Protein AF-A0A349DIR7-F1 (afdb_monomer_lite)

Sequence (202 aa):
MKIQVIITAIILLALTSCQKKEALWRTIVYNSAMEHSLVSAKTTSDNWLRRLKMEVKKQGNSREGLERIKRAERLKKETAQLLGEIEKVKWKMVTERGDGLDPKAHTVKRPLASSGLRKEVESLIKKLASYINFLKAEFKDLDIEPFDKTNEGYIQDKKQFYDIYFKGTNVVEGLTSLTHFQSKVLQYEQKVAKKLGPIGNY

Foldseek 3Di:
DVVVVVVVVVVVVVVVVVVVVVVLVVLLVLLVVLVVVLVVLVVVLVVLLVVLVVVCVVVVVDPLSVVLSVLLVVLVVLLVVLLVLLVVLLVCLLVVFLVHDDPVVRGGNFQQTQSDDLVSLLVSLVSVLVSLVVCCVSVVVLVDNQDDPVVNVLSVVSVSVCVPQRPPDGSSSNSSSSSVVNVSSSVSSVSSSCSSGPVDDD

pLDDT: mean 87.38, std 11.93, range [35.69, 97.75]

Secondary structure (DSSP, 8-state):
-HHHHHHHHHHHHHHHHHHHHHHHHHHHHHHHHHHHHHHHHHHHHHHHHHHHHHHHHHTT--HHHHHHHHHHHHHHHHHHHHHHHHHHHHHHIIIIIS-SEETTTTEES-TTSB---HHHHHHHHHHHHHHHHHHHHHSGGGT---S-HHHHHHHHSHHHHHHHHTTT-BHHHHHHHHHHHHHHHHHHHHHHHHHHS-S---

Radius of gyration: 21.71 Å; chains: 1; bounding box: 41×36×81 Å

Structure (mmCIF, N/CA/C/O backbone):
data_AF-A0A349DIR7-F1
#
_entry.id   AF-A0A349DIR7-F1
#
loop_
_atom_site.group_PDB
_atom_site.id
_atom_site.type_symbol
_atom_site.label_atom_id
_atom_site.label_alt_id
_atom_site.label_comp_id
_atom_site.label_asym_id
_atom_site.label_entity_id
_atom_site.label_seq_id
_atom_site.pdbx_PDB_ins_code
_atom_site.Cartn_x
_atom_site.Cartn_y
_atom_site.Cartn_z
_atom_site.occupancy
_atom_site.B_iso_or_equiv
_atom_site.auth_seq_id
_atom_site.auth_comp_id
_atom_site.auth_asym_id
_atom_site.auth_atom_id
_atom_site.pdbx_PDB_model_num
ATOM 1 N N . MET A 1 1 ? 16.238 -9.203 -55.110 1.00 56.53 1 MET A N 1
ATOM 2 C CA . MET A 1 1 ? 15.741 -9.912 -53.904 1.00 56.53 1 MET A CA 1
ATOM 3 C C . MET A 1 1 ? 16.320 -9.422 -52.573 1.00 56.53 1 MET A C 1
ATOM 5 O O . MET A 1 1 ? 15.545 -9.288 -51.642 1.00 56.53 1 MET A O 1
ATOM 9 N N . LYS A 1 2 ? 17.622 -9.111 -52.438 1.00 61.06 2 LYS A N 1
ATOM 10 C CA . LYS A 1 2 ? 18.209 -8.704 -51.137 1.00 61.06 2 LYS A CA 1
ATOM 11 C C . LYS A 1 2 ? 17.699 -7.354 -50.589 1.00 61.06 2 LYS A C 1
ATOM 13 O O . LYS A 1 2 ? 17.469 -7.240 -49.394 1.00 61.06 2 LYS A O 1
ATOM 18 N N . ILE A 1 3 ? 17.461 -6.364 -51.455 1.00 69.62 3 ILE A N 1
ATOM 19 C CA . ILE A 1 3 ? 17.018 -5.014 -51.047 1.00 69.62 3 ILE A CA 1
ATOM 20 C C . ILE A 1 3 ? 15.570 -5.009 -50.537 1.00 69.62 3 ILE A C 1
ATOM 22 O O . ILE A 1 3 ? 15.294 -4.404 -49.509 1.00 69.62 3 ILE A O 1
ATOM 26 N N . GLN A 1 4 ? 14.660 -5.735 -51.199 1.00 68.56 4 GLN A N 1
ATOM 27 C CA . GLN A 1 4 ? 13.272 -5.855 -50.741 1.00 68.56 4 GLN A CA 1
ATOM 28 C C . GLN A 1 4 ? 13.196 -6.462 -49.340 1.00 68.56 4 GLN A C 1
ATOM 30 O O . GLN A 1 4 ? 12.553 -5.872 -48.491 1.00 68.56 4 GLN A O 1
ATOM 35 N N . VAL A 1 5 ? 13.920 -7.553 -49.064 1.00 74.75 5 VAL A N 1
ATOM 36 C CA . VAL A 1 5 ? 13.932 -8.197 -47.735 1.00 74.75 5 VAL A CA 1
ATOM 37 C C . VAL A 1 5 ? 14.468 -7.261 -46.644 1.00 74.75 5 VAL A C 1
ATOM 39 O O . VAL A 1 5 ? 13.926 -7.236 -45.541 1.00 74.75 5 VAL A O 1
ATOM 42 N N . ILE A 1 6 ? 15.491 -6.456 -46.950 1.00 77.19 6 ILE A N 1
ATOM 43 C CA . ILE A 1 6 ? 16.034 -5.458 -46.016 1.00 77.19 6 ILE A CA 1
ATOM 44 C C . ILE A 1 6 ? 15.000 -4.358 -45.737 1.00 77.19 6 ILE A C 1
ATOM 46 O O . ILE A 1 6 ? 14.789 -4.000 -44.582 1.00 77.19 6 ILE A O 1
ATOM 50 N N . ILE A 1 7 ? 14.306 -3.864 -46.767 1.00 78.62 7 ILE A N 1
ATOM 51 C CA . ILE A 1 7 ? 13.254 -2.852 -46.612 1.00 78.62 7 ILE A CA 1
ATOM 52 C C . ILE A 1 7 ? 12.091 -3.406 -45.779 1.00 78.62 7 ILE A C 1
ATOM 54 O O . ILE A 1 7 ? 11.652 -2.741 -44.842 1.00 78.62 7 ILE A O 1
ATOM 58 N N . THR A 1 8 ? 11.634 -4.637 -46.034 1.00 77.12 8 THR A N 1
ATOM 59 C CA . THR A 1 8 ? 10.565 -5.250 -45.230 1.00 77.12 8 THR A CA 1
ATOM 60 C C . THR A 1 8 ? 10.995 -5.454 -43.778 1.00 77.12 8 THR A C 1
ATOM 62 O O . THR A 1 8 ? 10.208 -5.187 -42.872 1.00 77.12 8 THR A O 1
ATOM 65 N N . ALA A 1 9 ? 12.243 -5.869 -43.532 1.00 76.81 9 ALA A N 1
ATOM 66 C CA . ALA A 1 9 ? 12.782 -6.025 -42.181 1.00 76.81 9 ALA A CA 1
ATOM 67 C C . ALA A 1 9 ? 12.858 -4.685 -41.428 1.00 76.81 9 ALA A C 1
ATOM 69 O O . ALA A 1 9 ? 12.488 -4.619 -40.257 1.00 76.81 9 ALA A O 1
ATOM 70 N N . ILE A 1 10 ? 13.268 -3.603 -42.098 1.00 76.94 10 ILE A N 1
ATOM 71 C CA . ILE A 1 10 ? 13.307 -2.255 -41.512 1.00 76.94 10 ILE A CA 1
ATOM 72 C C . ILE A 1 10 ? 11.892 -1.755 -41.198 1.00 76.94 10 ILE A C 1
ATOM 74 O O . ILE A 1 10 ? 11.671 -1.215 -40.116 1.00 76.94 10 ILE A O 1
ATOM 78 N N . ILE A 1 11 ? 10.919 -1.975 -42.089 1.00 74.44 11 ILE A N 1
ATOM 79 C CA . ILE A 1 11 ? 9.516 -1.594 -41.855 1.00 74.44 11 ILE A CA 1
ATOM 80 C C . ILE A 1 11 ? 8.938 -2.363 -40.657 1.00 74.44 11 ILE A C 1
ATOM 82 O O . ILE A 1 11 ? 8.330 -1.757 -39.778 1.00 74.44 11 ILE A O 1
ATOM 86 N N . LEU A 1 12 ? 9.182 -3.674 -40.557 1.00 68.50 12 LEU A N 1
ATOM 87 C CA . LEU A 1 12 ? 8.764 -4.487 -39.406 1.00 68.50 12 LEU A CA 1
ATOM 88 C C . LEU A 1 12 ? 9.404 -4.006 -38.088 1.00 68.50 12 LEU A C 1
ATOM 90 O O . LEU A 1 12 ? 8.720 -3.878 -37.068 1.00 68.50 12 LEU A O 1
ATOM 94 N N . LEU A 1 13 ? 10.696 -3.674 -38.097 1.00 65.31 13 LEU A N 1
ATOM 95 C CA . LEU A 1 13 ? 11.393 -3.117 -36.929 1.00 65.31 13 LEU A CA 1
ATOM 96 C C . LEU A 1 13 ? 10.883 -1.713 -36.547 1.00 65.31 13 LEU A C 1
ATOM 98 O O . LEU A 1 13 ? 10.766 -1.395 -35.360 1.00 65.31 13 LEU A O 1
ATOM 102 N N . ALA A 1 14 ? 10.523 -0.882 -37.526 1.00 63.56 14 ALA A N 1
ATOM 103 C CA . ALA A 1 14 ? 9.944 0.438 -37.289 1.00 63.56 14 ALA A CA 1
ATOM 104 C C . ALA A 1 14 ? 8.528 0.349 -36.687 1.00 63.56 14 ALA A C 1
ATOM 106 O O . ALA A 1 14 ? 8.232 1.033 -35.703 1.00 63.56 14 ALA A O 1
ATOM 107 N N . LEU A 1 15 ? 7.675 -0.540 -37.210 1.00 61.88 15 LEU A N 1
ATOM 108 C CA . LEU A 1 15 ? 6.308 -0.745 -36.713 1.00 61.88 15 LEU A CA 1
ATOM 109 C C . LEU A 1 15 ? 6.290 -1.266 -35.266 1.00 61.88 15 LEU A C 1
ATOM 111 O O . LEU A 1 15 ? 5.543 -0.753 -34.431 1.00 61.88 15 LEU A O 1
ATOM 115 N N . THR A 1 16 ? 7.165 -2.218 -34.929 1.00 60.81 16 THR A N 1
ATOM 116 C CA . THR A 1 16 ? 7.284 -2.743 -33.552 1.00 60.81 16 THR A CA 1
ATOM 117 C C . THR A 1 16 ? 7.795 -1.698 -32.554 1.00 60.81 16 THR A C 1
ATOM 119 O O . THR A 1 16 ? 7.407 -1.711 -31.384 1.00 60.81 16 THR A O 1
ATOM 122 N N . SER A 1 17 ? 8.638 -0.761 -32.994 1.00 59.62 17 SER A N 1
ATOM 123 C CA . SER A 1 17 ? 9.170 0.311 -32.142 1.00 59.62 17 SER A CA 1
ATOM 124 C C . SER A 1 17 ? 8.120 1.378 -31.814 1.00 59.62 17 SER A C 1
ATOM 126 O O . SER A 1 17 ? 8.115 1.923 -30.709 1.00 59.62 17 SER A O 1
ATOM 128 N N . CYS A 1 18 ? 7.189 1.639 -32.736 1.00 57.72 18 CYS A N 1
ATOM 129 C CA . CYS A 1 18 ? 6.096 2.590 -32.533 1.00 57.72 18 CYS A CA 1
ATOM 130 C C . CYS A 1 18 ? 5.082 2.085 -31.486 1.00 57.72 18 CYS A C 1
ATOM 132 O O . CYS A 1 18 ? 4.748 2.804 -30.543 1.00 57.72 18 CYS A O 1
ATOM 134 N N . GLN A 1 19 ? 4.690 0.807 -31.565 1.00 60.62 19 GLN A N 1
ATOM 135 C CA . GLN A 1 19 ? 3.737 0.191 -30.627 1.00 60.62 19 GLN A CA 1
ATOM 136 C C . GLN A 1 19 ? 4.238 0.175 -29.170 1.00 60.62 19 GLN A C 1
ATOM 138 O O . GLN A 1 19 ? 3.457 0.374 -28.236 1.00 60.62 19 GLN A O 1
ATOM 143 N N . LYS A 1 20 ? 5.550 -0.004 -28.954 1.00 62.47 20 LYS A N 1
ATOM 144 C CA . LYS A 1 20 ? 6.160 0.006 -27.610 1.00 62.47 20 LYS A CA 1
ATOM 145 C C . LYS A 1 20 ? 6.059 1.369 -26.921 1.00 62.47 20 LYS A C 1
ATOM 147 O O . LYS A 1 20 ? 5.884 1.425 -25.704 1.00 62.47 20 LYS A O 1
ATOM 152 N N . LYS A 1 21 ? 6.149 2.464 -27.683 1.00 65.81 21 LYS A N 1
ATOM 153 C CA . LYS A 1 21 ? 6.089 3.828 -27.141 1.00 65.81 21 LYS A CA 1
ATOM 154 C C . LYS A 1 21 ? 4.696 4.155 -26.599 1.00 65.81 21 LYS A C 1
ATOM 156 O O . LYS A 1 21 ? 4.590 4.718 -25.515 1.00 65.81 21 LYS A O 1
ATOM 161 N N . GLU A 1 22 ? 3.637 3.772 -27.310 1.00 70.25 22 GLU A N 1
ATOM 162 C CA . GLU A 1 22 ? 2.264 3.998 -26.840 1.00 70.25 22 GLU A CA 1
ATOM 163 C C . GLU A 1 22 ? 1.919 3.172 -25.598 1.00 70.25 22 GLU A C 1
ATOM 165 O O . GLU A 1 22 ? 1.301 3.687 -24.666 1.00 70.25 22 GLU A O 1
ATOM 170 N N . ALA A 1 23 ? 2.336 1.901 -25.562 1.00 79.25 23 ALA A N 1
ATOM 171 C CA . ALA A 1 23 ? 2.120 1.036 -24.405 1.00 79.25 23 ALA A CA 1
ATOM 172 C C . ALA A 1 23 ? 2.783 1.607 -23.142 1.00 79.25 23 ALA A C 1
ATOM 174 O O . ALA A 1 23 ? 2.140 1.679 -22.098 1.00 79.25 23 ALA A O 1
ATOM 175 N N . LEU A 1 24 ? 4.021 2.100 -23.261 1.00 86.19 24 LEU A N 1
ATOM 176 C CA . LEU A 1 24 ? 4.740 2.745 -22.165 1.00 86.19 24 LEU A CA 1
ATOM 177 C C . LEU A 1 24 ? 3.982 3.954 -21.600 1.00 86.19 24 LEU A C 1
ATOM 179 O O . LEU A 1 24 ? 3.798 4.053 -20.388 1.00 86.19 24 LEU A O 1
ATOM 183 N N . TRP A 1 25 ? 3.539 4.875 -22.461 1.00 88.31 25 TRP A N 1
ATOM 184 C CA . TRP A 1 25 ? 2.849 6.086 -22.007 1.00 88.31 25 TRP A CA 1
ATOM 185 C C . TRP A 1 25 ? 1.508 5.784 -21.349 1.00 88.31 25 TRP A C 1
ATOM 187 O O . TRP A 1 25 ? 1.186 6.407 -20.339 1.00 88.31 25 TRP A O 1
ATOM 197 N N . ARG A 1 26 ? 0.762 4.789 -21.846 1.00 89.88 26 ARG A N 1
ATOM 198 C CA . ARG A 1 26 ? -0.451 4.320 -21.163 1.00 89.88 26 ARG A CA 1
ATOM 199 C C . ARG A 1 26 ? -0.143 3.830 -19.750 1.00 89.88 26 ARG A C 1
ATOM 201 O O . ARG A 1 26 ? -0.848 4.222 -18.826 1.00 89.88 26 ARG A O 1
ATOM 208 N N . THR A 1 27 ? 0.919 3.046 -19.564 1.00 91.81 27 THR A N 1
ATOM 209 C CA . THR A 1 27 ? 1.333 2.578 -18.232 1.00 91.81 27 THR A CA 1
ATOM 210 C C . THR A 1 27 ? 1.740 3.739 -17.322 1.00 91.81 27 THR A C 1
ATOM 212 O O . THR A 1 27 ? 1.328 3.772 -16.167 1.00 91.81 27 THR A O 1
ATOM 215 N N . ILE A 1 28 ? 2.483 4.730 -17.833 1.00 93.25 28 ILE A N 1
ATOM 216 C CA . ILE A 1 28 ? 2.865 5.932 -17.068 1.00 93.25 28 ILE A CA 1
ATOM 217 C C . ILE A 1 28 ? 1.622 6.699 -16.600 1.00 93.25 28 ILE A C 1
ATOM 219 O O . ILE A 1 28 ? 1.506 7.018 -15.417 1.00 93.25 28 ILE A O 1
ATOM 223 N N . VAL A 1 29 ? 0.689 6.978 -17.514 1.00 92.81 29 VAL A N 1
ATOM 224 C CA . VAL A 1 29 ? -0.548 7.715 -17.211 1.00 92.81 29 VAL A CA 1
ATOM 225 C C . VAL A 1 29 ? -1.409 6.941 -16.217 1.00 92.81 29 VAL A C 1
ATOM 227 O O . VAL A 1 29 ? -1.896 7.516 -15.247 1.00 92.81 29 VAL A O 1
ATOM 230 N N . TYR A 1 30 ? -1.553 5.631 -16.417 1.00 93.00 30 TYR A N 1
ATOM 231 C CA . TYR A 1 30 ? -2.299 4.769 -15.509 1.00 93.00 30 TYR A CA 1
ATOM 232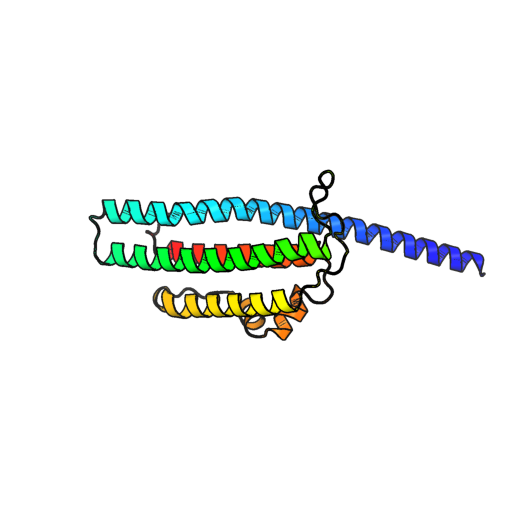 C C . TYR A 1 30 ? -1.693 4.767 -14.103 1.00 93.00 30 TYR A C 1
ATOM 234 O O . TYR A 1 30 ? -2.404 5.010 -13.128 1.00 93.00 30 TYR A O 1
ATOM 242 N N . ASN A 1 31 ? -0.375 4.583 -13.993 1.00 94.12 31 ASN A N 1
ATOM 243 C CA . ASN A 1 31 ? 0.312 4.648 -12.710 1.00 94.12 31 ASN A CA 1
ATOM 244 C C . ASN A 1 31 ? 0.114 6.013 -12.037 1.00 94.12 31 ASN A C 1
ATOM 246 O O . ASN A 1 31 ? -0.235 6.072 -10.865 1.00 94.12 31 ASN A O 1
ATOM 250 N N . SER A 1 32 ? 0.259 7.113 -12.780 1.00 92.69 32 SER A N 1
ATOM 251 C CA . SER A 1 32 ? 0.044 8.469 -12.258 1.00 92.69 32 SER A CA 1
ATOM 252 C C . SER A 1 32 ? -1.377 8.673 -11.714 1.00 92.69 32 SER A C 1
ATOM 254 O O . SER A 1 32 ? -1.550 9.183 -10.605 1.00 92.69 32 SER A O 1
ATOM 256 N N . ALA A 1 33 ? -2.399 8.207 -12.437 1.00 92.75 33 ALA A N 1
ATOM 257 C CA . ALA A 1 33 ? -3.785 8.268 -11.979 1.00 92.75 33 ALA A CA 1
ATOM 258 C C . ALA A 1 33 ? -4.010 7.443 -10.697 1.00 92.75 33 ALA A C 1
ATOM 260 O O . ALA A 1 33 ? -4.720 7.880 -9.783 1.00 92.75 33 ALA A O 1
ATOM 261 N N . MET A 1 34 ? -3.374 6.272 -10.593 1.00 94.31 34 MET A N 1
ATOM 262 C CA . MET A 1 34 ? -3.410 5.463 -9.376 1.00 94.31 34 MET A CA 1
ATOM 263 C C . MET A 1 34 ? -2.722 6.163 -8.203 1.00 94.31 34 MET A C 1
ATOM 265 O O . MET A 1 34 ? -3.308 6.216 -7.126 1.00 94.31 34 MET A O 1
ATOM 269 N N . GLU A 1 35 ? -1.534 6.740 -8.395 1.00 93.75 35 GLU A N 1
ATOM 270 C CA . GLU A 1 35 ? -0.832 7.518 -7.361 1.00 93.75 35 GLU A CA 1
ATOM 271 C C . GLU A 1 35 ? -1.694 8.672 -6.850 1.00 93.75 35 GLU A C 1
ATOM 273 O O . GLU A 1 35 ? -1.818 8.881 -5.643 1.00 93.75 35 GLU A O 1
ATOM 278 N N . HIS A 1 36 ? -2.360 9.391 -7.755 1.00 92.38 36 HIS A N 1
ATOM 279 C CA . HIS A 1 36 ? -3.252 10.476 -7.366 1.00 92.38 36 HIS A CA 1
ATOM 280 C C . HIS A 1 36 ? -4.443 9.966 -6.540 1.00 92.38 36 HIS A C 1
ATOM 282 O O . HIS A 1 36 ? -4.779 10.523 -5.492 1.00 92.38 36 HIS A O 1
ATOM 288 N N . SER A 1 37 ? -5.027 8.838 -6.949 1.00 91.12 37 SER A N 1
ATOM 289 C CA . SER A 1 37 ? -6.097 8.170 -6.199 1.00 91.12 37 SER A CA 1
ATOM 290 C C . SER A 1 37 ? -5.624 7.691 -4.818 1.00 91.12 37 SER A C 1
ATOM 292 O O . SER A 1 37 ? -6.374 7.775 -3.842 1.00 91.12 37 SER A O 1
ATOM 294 N N . LEU A 1 38 ? -4.370 7.236 -4.699 1.00 93.50 38 LEU A N 1
ATOM 295 C CA . LEU A 1 38 ? -3.774 6.829 -3.425 1.00 93.50 38 LEU A CA 1
ATOM 296 C C . LEU A 1 38 ? -3.657 7.988 -2.444 1.00 93.50 38 LEU A C 1
ATOM 298 O O . LEU A 1 38 ? -3.875 7.773 -1.254 1.00 93.50 38 LEU A O 1
ATOM 302 N N . VAL A 1 39 ? -3.330 9.196 -2.908 1.00 91.81 39 VAL A N 1
ATOM 303 C CA . VAL A 1 39 ? -3.271 10.379 -2.034 1.00 91.81 39 VAL A CA 1
ATOM 304 C C . VAL A 1 39 ? -4.628 10.600 -1.366 1.00 91.81 39 VAL A C 1
ATOM 306 O O . VAL A 1 39 ? -4.702 10.675 -0.140 1.00 91.81 39 VAL A O 1
ATOM 309 N N . SER A 1 40 ? -5.711 10.591 -2.146 1.00 89.75 40 SER A N 1
ATOM 310 C CA . SER A 1 40 ? -7.075 10.741 -1.620 1.00 89.75 40 SER A CA 1
ATOM 311 C C . SER A 1 40 ? -7.468 9.608 -0.659 1.00 89.75 40 SER A C 1
ATOM 313 O O . SER A 1 40 ? -8.018 9.850 0.423 1.00 89.75 40 SER A O 1
ATOM 315 N N . ALA A 1 41 ? -7.122 8.361 -0.998 1.00 89.25 41 ALA A N 1
ATOM 316 C CA . ALA A 1 41 ? -7.377 7.205 -0.142 1.00 89.25 41 ALA A CA 1
ATOM 317 C C . ALA A 1 41 ? -6.621 7.293 1.198 1.00 89.25 41 ALA A C 1
ATOM 319 O O . ALA A 1 41 ? -7.213 7.039 2.249 1.00 89.25 41 ALA A O 1
ATOM 320 N N . LYS A 1 42 ? -5.351 7.723 1.186 1.00 89.94 42 LYS A N 1
ATOM 321 C CA . LYS A 1 42 ? -4.546 7.954 2.399 1.00 89.94 42 LYS A CA 1
ATOM 322 C C . LYS A 1 42 ? -5.164 9.044 3.272 1.00 89.94 42 LYS A C 1
ATOM 324 O O . LYS A 1 42 ? -5.402 8.812 4.453 1.00 89.94 42 LYS A O 1
ATOM 329 N N . THR A 1 43 ? -5.529 10.188 2.691 1.00 89.19 43 THR A N 1
ATOM 330 C CA . THR A 1 43 ? -6.199 11.274 3.425 1.00 89.19 43 THR A CA 1
ATOM 331 C C . THR A 1 43 ? -7.523 10.822 4.045 1.00 89.19 43 THR A C 1
ATOM 333 O O . THR A 1 43 ? -7.849 11.189 5.177 1.00 89.19 43 THR A O 1
ATOM 336 N N . THR A 1 44 ? -8.300 10.008 3.331 1.00 88.12 44 THR A N 1
ATOM 337 C CA . THR A 1 44 ? -9.560 9.450 3.844 1.00 88.12 44 THR A CA 1
ATOM 338 C C . THR A 1 44 ? -9.320 8.515 5.026 1.00 88.12 44 THR A C 1
ATOM 340 O O . THR A 1 44 ? -10.015 8.622 6.043 1.00 88.12 44 THR A O 1
ATOM 343 N N . SER A 1 45 ? -8.322 7.640 4.901 1.00 87.56 45 SER A N 1
ATOM 344 C CA . SER A 1 45 ? -7.880 6.704 5.934 1.00 87.56 45 SER A CA 1
ATOM 345 C C . SER A 1 45 ? -7.385 7.430 7.197 1.00 87.56 45 SER A C 1
ATOM 347 O O . SER A 1 45 ? -7.823 7.114 8.304 1.00 87.56 45 SER A O 1
ATOM 349 N N . ASP A 1 46 ? -6.557 8.469 7.063 1.00 86.44 46 ASP A N 1
ATOM 350 C CA . ASP A 1 46 ? -6.055 9.249 8.205 1.00 86.44 46 ASP A CA 1
ATOM 351 C C . ASP A 1 46 ? -7.184 9.978 8.947 1.00 86.44 46 ASP A C 1
ATOM 353 O O . ASP A 1 46 ? -7.237 10.006 10.181 1.00 86.44 46 ASP A O 1
ATOM 357 N N . ASN A 1 47 ? -8.150 10.521 8.204 1.00 90.50 47 ASN A N 1
ATOM 358 C CA . ASN A 1 47 ? -9.303 11.186 8.799 1.00 90.50 47 ASN A CA 1
ATOM 359 C C . ASN A 1 47 ? -10.271 10.221 9.494 1.00 90.50 47 ASN A C 1
ATOM 361 O O . ASN A 1 47 ? -10.973 10.637 10.419 1.00 90.50 47 ASN A O 1
ATOM 365 N N . TRP A 1 48 ? -10.332 8.956 9.078 1.00 91.19 48 TRP A N 1
ATOM 366 C CA . TRP A 1 48 ? -11.241 7.977 9.671 1.00 91.19 48 TRP A CA 1
ATOM 367 C C . TRP A 1 48 ? -10.944 7.729 11.152 1.00 91.19 48 TRP A C 1
ATOM 369 O O . TRP A 1 48 ? -11.858 7.846 11.968 1.00 91.19 48 TRP A O 1
ATOM 379 N N . LEU A 1 49 ? -9.684 7.480 11.527 1.00 91.62 49 LEU A N 1
ATOM 380 C CA . LEU A 1 49 ? -9.323 7.252 12.933 1.00 91.62 49 LEU A CA 1
ATOM 381 C C . LEU A 1 49 ? -9.681 8.464 13.806 1.00 91.62 49 LEU A C 1
ATOM 383 O O . LEU A 1 49 ? -10.198 8.315 14.914 1.00 91.62 49 LEU A O 1
ATOM 387 N N . ARG A 1 50 ? -9.457 9.680 13.291 1.00 92.38 50 ARG A N 1
ATOM 388 C CA . ARG A 1 50 ? -9.854 10.917 13.975 1.00 92.38 50 ARG A CA 1
ATOM 389 C C . ARG A 1 50 ? -11.368 10.980 14.185 1.00 92.38 50 ARG A C 1
ATOM 391 O O . ARG A 1 50 ? -11.805 11.321 15.282 1.00 92.38 50 ARG A O 1
ATOM 398 N N . ARG A 1 51 ? -12.167 10.636 13.168 1.00 91.81 51 ARG A N 1
ATOM 399 C CA . ARG A 1 51 ? -13.637 10.580 13.270 1.00 91.81 51 ARG A CA 1
ATOM 400 C C . ARG A 1 51 ? -14.097 9.564 14.312 1.00 91.81 51 ARG A C 1
ATOM 402 O O . ARG A 1 51 ? -14.878 9.937 15.181 1.00 91.81 51 ARG A O 1
ATOM 409 N N . LEU A 1 52 ? -13.545 8.350 14.287 1.00 92.50 52 LEU A N 1
ATOM 410 C CA . LEU A 1 52 ? -13.850 7.305 15.267 1.00 92.50 52 LEU A CA 1
ATOM 411 C C . LEU A 1 52 ? -13.586 7.782 16.703 1.00 92.50 52 LEU A C 1
ATOM 413 O O . LEU A 1 52 ? -14.447 7.657 17.569 1.00 92.50 52 LEU A O 1
ATOM 417 N N . LYS A 1 53 ? -12.423 8.400 16.950 1.00 93.81 53 LYS A N 1
ATOM 418 C CA . LYS A 1 53 ? -12.075 8.953 18.270 1.00 93.81 53 LYS A CA 1
ATOM 419 C C . LYS A 1 53 ? -13.067 10.019 18.739 1.00 93.81 53 LYS A C 1
ATOM 421 O O . LYS A 1 53 ? -13.472 10.014 19.899 1.00 93.81 53 LYS A O 1
ATOM 426 N N . MET A 1 54 ? -13.465 10.932 17.851 1.00 93.56 54 MET A N 1
ATOM 427 C CA . MET A 1 54 ? -14.441 11.977 18.181 1.00 93.56 54 MET A CA 1
ATOM 428 C C . MET A 1 54 ? -15.811 11.392 18.524 1.00 93.56 54 MET A C 1
ATOM 430 O O . MET A 1 54 ? -16.472 11.871 19.441 1.00 93.56 54 MET A O 1
ATOM 434 N N . GLU A 1 55 ? -16.246 10.374 17.796 1.00 91.75 55 GLU A N 1
ATOM 435 C CA . GLU A 1 55 ? -17.541 9.743 18.009 1.00 91.75 55 GLU A CA 1
ATOM 436 C C . GLU A 1 55 ? -17.599 8.943 19.306 1.00 91.75 55 GLU A C 1
ATOM 438 O O . GLU A 1 55 ? -18.521 9.134 20.093 1.00 91.75 55 GLU A O 1
ATOM 443 N N . VAL A 1 56 ? -16.593 8.113 19.579 1.00 93.69 56 VAL A N 1
ATOM 444 C CA . VAL A 1 56 ? -16.502 7.376 20.847 1.00 93.69 56 VAL A CA 1
ATOM 445 C C . VAL A 1 56 ? -16.495 8.343 22.031 1.00 93.69 56 VAL A C 1
ATOM 447 O O . VAL A 1 56 ? -17.165 8.092 23.033 1.00 93.69 56 VAL A O 1
ATOM 450 N N . LYS A 1 57 ? -15.820 9.493 21.893 1.00 94.56 57 LYS A N 1
ATOM 451 C CA . LYS A 1 57 ? -15.866 10.566 22.892 1.00 94.56 57 LYS A CA 1
ATOM 452 C C . LYS A 1 57 ? -17.279 11.127 23.075 1.00 94.56 57 LYS A C 1
ATOM 454 O O . LYS A 1 57 ? -17.704 11.311 24.211 1.00 94.56 57 LYS A O 1
ATOM 459 N N . LYS A 1 58 ? -18.018 11.370 21.985 1.00 93.38 58 LYS A N 1
ATOM 460 C CA . LYS A 1 58 ? -19.428 11.807 22.034 1.00 93.38 58 LYS A CA 1
ATOM 461 C C . LYS A 1 58 ? -20.348 10.755 22.666 1.00 93.38 58 LYS A C 1
ATOM 463 O O . LYS A 1 58 ? -21.296 11.126 23.343 1.00 93.38 58 LYS A O 1
ATOM 468 N N . GLN A 1 59 ? -20.047 9.470 22.487 1.00 91.06 59 GLN A N 1
ATOM 469 C CA . GLN A 1 59 ? -20.764 8.333 23.081 1.00 91.06 59 GLN A CA 1
ATOM 470 C C . GLN A 1 59 ? -20.368 8.059 24.547 1.00 91.06 59 GLN A C 1
ATOM 472 O O . GLN A 1 59 ? -20.731 7.024 25.099 1.00 91.06 59 GLN A O 1
ATOM 477 N N . GLY A 1 60 ? -19.605 8.952 25.187 1.00 94.31 60 GLY A N 1
ATOM 478 C CA . GLY A 1 60 ? -19.246 8.828 26.601 1.00 94.31 60 GLY A CA 1
ATOM 479 C C . GLY A 1 60 ? -18.074 7.886 26.890 1.00 94.31 60 GLY A C 1
ATOM 480 O O . GLY A 1 60 ? -17.909 7.473 28.031 1.00 94.31 60 GLY A O 1
ATOM 481 N N . ASN A 1 61 ? -17.242 7.563 25.891 1.00 93.94 61 ASN A N 1
ATOM 482 C CA . ASN A 1 61 ? -16.058 6.705 26.037 1.00 93.94 61 ASN A CA 1
ATOM 483 C C . ASN A 1 61 ? -16.373 5.314 26.608 1.00 93.94 61 ASN A C 1
ATOM 485 O O . ASN A 1 61 ? -15.701 4.838 27.524 1.00 93.94 61 ASN A O 1
ATOM 489 N N . SER A 1 62 ? -17.391 4.647 26.061 1.00 94.00 62 SER A N 1
ATOM 490 C CA . SER A 1 62 ? -17.698 3.271 26.454 1.00 94.00 62 SER A CA 1
ATOM 491 C C . SER A 1 62 ? -16.474 2.358 26.301 1.00 94.00 62 SER A C 1
ATOM 493 O O . SER A 1 62 ? -15.641 2.546 25.409 1.00 94.00 62 SER A O 1
ATOM 495 N N . ARG A 1 63 ? -16.376 1.325 27.149 1.00 94.56 63 ARG A N 1
ATOM 496 C CA . ARG A 1 63 ? -15.294 0.324 27.090 1.00 94.56 63 ARG A CA 1
ATOM 497 C C . ARG A 1 63 ? -15.139 -0.269 25.685 1.00 94.56 63 ARG A C 1
ATOM 499 O O . ARG A 1 63 ? -14.025 -0.420 25.198 1.00 94.56 63 ARG A O 1
ATOM 506 N N . GLU A 1 64 ? -16.259 -0.561 25.029 1.00 91.50 64 GLU A N 1
ATOM 507 C CA . GLU A 1 64 ? -16.289 -1.051 23.650 1.00 91.50 64 GLU A CA 1
ATOM 508 C C . GLU A 1 64 ? -15.766 -0.008 22.653 1.00 91.50 64 GLU A C 1
ATOM 510 O O . GLU A 1 64 ? -14.958 -0.330 21.785 1.00 91.50 64 GLU A O 1
ATOM 515 N N . GLY A 1 65 ? -16.173 1.258 22.782 1.00 93.12 65 GLY A N 1
ATOM 516 C CA . GLY A 1 65 ? -15.661 2.348 21.953 1.00 93.12 65 GLY A CA 1
ATOM 517 C C . GLY A 1 65 ? -14.145 2.522 22.076 1.00 93.12 65 GLY A C 1
ATOM 518 O O . GLY A 1 65 ? -13.458 2.667 21.065 1.00 93.12 65 GLY A O 1
ATOM 519 N N . LEU A 1 66 ? -13.611 2.456 23.296 1.00 95.38 66 LEU A N 1
ATOM 520 C CA . LEU A 1 66 ? -12.170 2.533 23.544 1.00 95.38 66 LEU A CA 1
ATOM 521 C C . LEU A 1 66 ? -11.417 1.342 22.935 1.00 95.38 66 LEU A C 1
ATOM 523 O O . LEU A 1 66 ? -10.362 1.533 22.329 1.00 95.38 66 LEU A O 1
ATOM 527 N N . GLU A 1 67 ? -11.976 0.132 23.013 1.00 94.00 67 GLU A N 1
ATOM 528 C CA . GLU A 1 67 ? -11.385 -1.046 22.369 1.00 94.00 67 GLU A CA 1
ATOM 529 C C . GLU A 1 67 ? -11.396 -0.921 20.836 1.00 94.00 67 GLU A C 1
ATOM 531 O O . GLU A 1 67 ? -10.393 -1.211 20.182 1.00 94.00 67 GLU A O 1
ATOM 536 N N . ARG A 1 68 ? -12.478 -0.393 20.244 1.00 93.19 68 ARG A N 1
ATOM 537 C CA . ARG A 1 68 ? -12.534 -0.086 18.802 1.00 93.19 68 ARG A CA 1
ATOM 538 C C . ARG A 1 68 ? -11.451 0.912 18.390 1.00 93.19 68 ARG A C 1
ATOM 540 O O . ARG A 1 68 ? -10.794 0.692 17.374 1.00 93.19 68 ARG A O 1
ATOM 547 N N . ILE A 1 69 ? -11.212 1.966 19.181 1.00 94.94 69 ILE A N 1
ATOM 548 C CA . ILE A 1 69 ? -10.111 2.916 18.933 1.00 94.94 69 ILE A CA 1
ATOM 549 C C . ILE A 1 69 ? -8.765 2.195 18.956 1.00 94.94 69 ILE A C 1
ATOM 551 O O . ILE A 1 69 ? -7.986 2.354 18.021 1.00 94.94 69 ILE A O 1
ATOM 555 N N . LYS A 1 70 ? -8.492 1.389 19.984 1.00 96.31 70 LYS A N 1
ATOM 556 C CA . LYS A 1 70 ? -7.217 0.673 20.125 1.00 96.31 70 LYS A CA 1
ATOM 557 C C . LYS A 1 70 ? -6.942 -0.241 18.928 1.00 96.31 70 LYS A C 1
ATOM 559 O O . LYS A 1 70 ? -5.845 -0.227 18.366 1.00 96.31 70 LYS A O 1
ATOM 564 N N . ARG A 1 71 ? -7.951 -0.997 18.491 1.00 95.38 71 ARG A N 1
ATOM 565 C CA . ARG A 1 71 ? -7.869 -1.850 17.296 1.00 95.38 71 ARG A CA 1
ATOM 566 C C . ARG A 1 71 ? -7.645 -1.029 16.023 1.00 95.38 71 ARG A C 1
ATOM 568 O O . ARG A 1 71 ? -6.811 -1.394 15.196 1.00 95.38 71 ARG A O 1
ATOM 575 N N . ALA A 1 72 ? -8.328 0.108 15.886 1.00 95.06 72 ALA A N 1
ATOM 576 C CA . ALA A 1 72 ? -8.154 1.028 14.764 1.00 95.06 72 ALA A CA 1
ATOM 577 C C . ALA A 1 72 ? -6.750 1.661 14.720 1.00 95.06 72 ALA A C 1
ATOM 579 O O . ALA A 1 72 ? -6.152 1.767 13.650 1.00 95.06 72 ALA A O 1
ATOM 580 N N . GLU A 1 73 ? -6.184 2.040 15.867 1.00 95.81 73 GLU A N 1
ATOM 581 C CA . GLU A 1 73 ? -4.807 2.538 15.969 1.00 95.81 73 GLU A CA 1
ATOM 582 C C . GLU A 1 73 ? -3.794 1.477 15.545 1.00 95.81 73 GLU A C 1
ATOM 584 O O . GLU A 1 73 ? -2.863 1.772 14.790 1.00 95.81 73 GLU A O 1
ATOM 589 N N . ARG A 1 74 ? -4.002 0.228 15.974 1.00 96.62 74 ARG A N 1
ATOM 590 C CA . ARG A 1 74 ? -3.153 -0.893 15.571 1.00 96.62 74 ARG A CA 1
ATOM 591 C C . ARG A 1 74 ? -3.225 -1.142 14.067 1.00 96.62 74 ARG A C 1
ATOM 593 O O . ARG A 1 74 ? -2.180 -1.237 13.429 1.00 96.62 74 ARG A O 1
ATOM 600 N N . LEU A 1 75 ? -4.429 -1.162 13.489 1.00 95.81 75 LEU A N 1
AT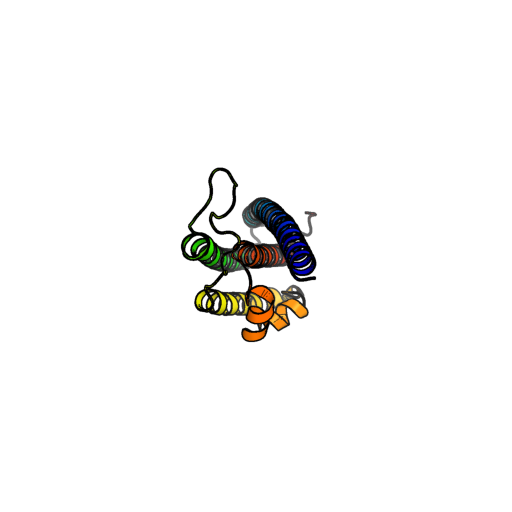OM 601 C CA . LEU A 1 75 ? -4.622 -1.258 12.040 1.00 95.81 75 LEU A CA 1
ATOM 602 C C . LEU A 1 75 ? -3.870 -0.147 11.298 1.00 95.81 75 LEU A C 1
ATOM 604 O O . LEU A 1 75 ? -3.155 -0.428 10.335 1.00 95.81 75 LEU A O 1
ATOM 608 N N . LYS A 1 76 ? -4.004 1.106 11.749 1.00 95.00 76 LYS A N 1
ATOM 609 C CA . LYS A 1 76 ? -3.330 2.257 11.137 1.00 95.00 76 LYS A CA 1
ATOM 610 C C . LYS A 1 76 ? -1.818 2.141 11.201 1.00 95.00 76 LYS A C 1
ATOM 612 O O . LYS A 1 76 ? -1.157 2.429 10.207 1.00 95.00 76 LYS A O 1
ATOM 617 N N . LYS A 1 77 ? -1.275 1.699 12.335 1.00 96.50 77 LYS A N 1
ATOM 618 C CA . LYS A 1 77 ? 0.165 1.502 12.514 1.00 96.50 77 LYS A CA 1
ATOM 619 C C . LYS A 1 77 ? 0.715 0.458 11.541 1.00 96.50 77 LYS A C 1
ATOM 621 O O . LYS A 1 77 ? 1.648 0.764 10.804 1.00 96.50 77 LYS A O 1
ATOM 626 N N . GLU A 1 78 ? 0.122 -0.734 11.508 1.00 97.12 78 GLU A N 1
ATOM 627 C CA . GLU A 1 78 ? 0.563 -1.826 10.624 1.00 97.12 78 GLU A CA 1
ATOM 628 C C . GLU A 1 78 ? 0.416 -1.442 9.143 1.00 97.12 78 GLU A C 1
ATOM 630 O O . GLU A 1 78 ? 1.307 -1.688 8.329 1.00 97.12 78 GLU A O 1
ATOM 635 N N . THR A 1 79 ? -0.676 -0.752 8.800 1.00 96.38 79 THR A N 1
ATOM 636 C CA . THR A 1 79 ? -0.919 -0.263 7.437 1.00 96.38 79 THR A CA 1
ATOM 637 C C . THR A 1 79 ? 0.106 0.792 7.025 1.00 96.38 79 THR A C 1
ATOM 639 O O . THR A 1 79 ? 0.710 0.680 5.960 1.00 96.38 79 THR A O 1
ATOM 642 N N . ALA A 1 80 ? 0.363 1.793 7.871 1.00 96.56 80 ALA A N 1
ATOM 643 C CA . ALA A 1 80 ? 1.357 2.830 7.600 1.00 96.56 80 ALA A CA 1
ATOM 644 C C . ALA A 1 80 ? 2.768 2.243 7.462 1.00 96.56 80 ALA A C 1
ATOM 646 O O . ALA A 1 80 ? 3.515 2.643 6.567 1.00 96.56 80 ALA A O 1
ATOM 647 N N . GLN A 1 81 ? 3.116 1.261 8.298 1.00 97.44 81 GLN A N 1
ATOM 648 C CA . GLN A 1 81 ? 4.391 0.560 8.207 1.00 97.44 81 GLN A CA 1
ATOM 649 C C . GLN A 1 81 ? 4.539 -0.153 6.859 1.00 97.44 81 GLN A C 1
ATOM 651 O O . GLN A 1 81 ? 5.547 0.040 6.181 1.00 97.44 81 GLN A O 1
ATOM 656 N N . LEU A 1 82 ? 3.536 -0.927 6.433 1.00 97.62 82 LEU A N 1
ATOM 657 C CA . LEU A 1 82 ? 3.579 -1.623 5.147 1.00 97.62 82 LEU A CA 1
ATOM 658 C C . LEU A 1 82 ? 3.626 -0.650 3.960 1.00 97.62 82 LEU A C 1
ATOM 660 O O . LEU A 1 82 ? 4.429 -0.841 3.049 1.00 97.62 82 LEU A O 1
ATOM 664 N N . LEU A 1 83 ? 2.817 0.414 3.974 1.00 97.12 83 LEU A N 1
ATOM 665 C CA . LEU A 1 83 ? 2.850 1.447 2.933 1.00 97.12 83 LEU A CA 1
ATOM 666 C C . LEU A 1 83 ? 4.223 2.122 2.846 1.00 97.12 83 LEU A C 1
ATOM 668 O O . LEU A 1 83 ? 4.687 2.397 1.739 1.00 97.12 83 LEU A O 1
ATOM 672 N N . GLY A 1 84 ? 4.877 2.347 3.988 1.00 97.62 84 GLY A N 1
ATOM 673 C CA . GLY A 1 84 ? 6.242 2.860 4.059 1.00 97.62 84 GLY A CA 1
ATOM 674 C C . GLY A 1 84 ? 7.270 1.896 3.466 1.00 97.62 84 GLY A C 1
ATOM 675 O O . GLY A 1 84 ? 8.153 2.330 2.733 1.00 97.62 84 GLY A O 1
ATOM 676 N N . GLU A 1 85 ? 7.147 0.590 3.715 1.00 97.75 85 GLU A N 1
ATOM 677 C CA . GLU A 1 85 ? 8.009 -0.414 3.076 1.00 97.75 85 GLU A CA 1
ATOM 678 C C . GLU A 1 85 ? 7.812 -0.453 1.555 1.00 97.75 85 GLU A C 1
ATOM 680 O O . GLU A 1 85 ? 8.797 -0.484 0.820 1.00 97.75 85 GLU A O 1
ATOM 685 N N . ILE A 1 86 ? 6.570 -0.370 1.063 1.00 97.69 86 ILE A N 1
ATOM 686 C CA . ILE A 1 86 ? 6.309 -0.287 -0.383 1.00 97.69 86 ILE A CA 1
ATOM 687 C C . ILE A 1 86 ? 6.945 0.980 -0.975 1.00 97.69 86 ILE A C 1
ATOM 689 O O . ILE A 1 86 ? 7.598 0.913 -2.016 1.00 97.69 86 ILE A O 1
ATOM 693 N N . GLU A 1 87 ? 6.809 2.123 -0.299 1.00 97.56 87 GLU A N 1
ATOM 694 C CA . GLU A 1 87 ? 7.368 3.394 -0.768 1.00 97.56 87 GLU A CA 1
ATOM 695 C C . GLU A 1 87 ? 8.901 3.376 -0.817 1.00 97.56 87 GLU A C 1
ATOM 697 O O . GLU A 1 87 ? 9.493 3.872 -1.773 1.00 97.56 87 GLU A O 1
ATOM 702 N N . LYS A 1 88 ? 9.561 2.722 0.147 1.00 97.56 88 LYS A N 1
ATOM 703 C CA . LYS A 1 88 ? 11.018 2.509 0.107 1.00 97.56 88 LYS A CA 1
ATOM 704 C C . LYS A 1 88 ? 11.442 1.724 -1.134 1.00 97.56 88 LYS A C 1
ATOM 706 O O . LYS A 1 88 ? 12.431 2.087 -1.770 1.00 97.56 88 LYS A O 1
ATOM 711 N N . VAL A 1 89 ? 10.711 0.664 -1.494 1.00 97.38 89 VAL A N 1
ATOM 712 C CA . VAL A 1 89 ? 11.012 -0.127 -2.701 1.00 97.38 89 VAL A CA 1
ATOM 713 C C . VAL A 1 89 ? 10.774 0.698 -3.966 1.00 97.38 89 VAL A C 1
ATOM 715 O O . VAL A 1 89 ? 11.626 0.686 -4.854 1.00 97.38 89 VAL A O 1
ATOM 718 N N . LYS A 1 90 ? 9.679 1.469 -4.035 1.00 97.31 90 LYS A N 1
ATOM 719 C CA . LYS A 1 90 ? 9.420 2.399 -5.150 1.00 97.31 90 LYS A CA 1
ATOM 720 C C . LYS A 1 90 ? 10.554 3.406 -5.301 1.00 97.31 90 LYS A C 1
ATOM 722 O O . LYS A 1 90 ? 11.070 3.578 -6.401 1.00 97.31 90 LYS A O 1
ATOM 727 N N . TRP A 1 91 ? 10.985 4.022 -4.202 1.00 96.69 91 TRP A N 1
ATOM 728 C CA . TRP A 1 91 ? 12.055 5.014 -4.221 1.00 96.69 91 TRP A CA 1
ATOM 729 C C . TRP A 1 91 ? 13.373 4.423 -4.720 1.00 96.69 91 TRP A C 1
ATOM 731 O O . TRP A 1 91 ? 13.972 4.988 -5.630 1.00 96.69 91 TRP A O 1
ATOM 741 N N . LYS A 1 92 ? 13.777 3.247 -4.219 1.00 96.88 92 LYS A N 1
ATOM 742 C CA . LYS A 1 92 ? 14.945 2.522 -4.744 1.00 96.88 92 LYS A CA 1
ATOM 743 C C . LYS A 1 92 ? 14.813 2.209 -6.233 1.00 96.88 92 LYS A C 1
ATOM 745 O O . LYS A 1 92 ? 15.773 2.343 -6.981 1.00 96.88 92 LYS A O 1
ATOM 750 N N . MET A 1 93 ? 13.626 1.808 -6.688 1.00 96.31 93 MET A N 1
ATOM 751 C CA . MET A 1 93 ? 13.393 1.518 -8.104 1.00 96.31 93 MET A CA 1
ATOM 752 C C . MET A 1 93 ? 13.547 2.780 -8.961 1.00 96.31 93 MET A C 1
ATOM 754 O O . MET A 1 93 ? 14.195 2.747 -10.005 1.00 96.31 93 MET A O 1
ATOM 758 N N . VAL A 1 94 ? 13.020 3.913 -8.496 1.00 96.19 94 VAL A N 1
ATOM 759 C CA . VAL A 1 94 ? 13.182 5.215 -9.154 1.00 96.19 94 VAL A CA 1
ATOM 760 C C . VAL A 1 94 ? 14.654 5.623 -9.212 1.00 96.19 94 VAL A C 1
ATOM 762 O O . VAL A 1 94 ? 15.126 6.007 -10.279 1.00 96.19 94 VAL A O 1
ATOM 765 N N . THR A 1 95 ? 15.392 5.537 -8.106 1.00 95.75 95 THR A N 1
ATOM 766 C CA . THR A 1 95 ? 16.762 6.063 -8.018 1.00 95.75 95 THR A CA 1
ATOM 767 C C . THR A 1 95 ? 17.801 5.129 -8.628 1.00 95.75 95 THR A C 1
ATOM 769 O O . THR A 1 95 ? 18.594 5.564 -9.455 1.00 95.75 95 THR A O 1
ATOM 772 N N . GLU A 1 96 ? 17.782 3.842 -8.287 1.00 95.62 96 GLU A N 1
ATOM 773 C CA . GLU A 1 96 ? 18.817 2.882 -8.693 1.00 95.62 96 GLU A CA 1
ATOM 774 C C . GLU A 1 96 ? 18.598 2.329 -10.108 1.00 95.62 96 GLU A C 1
ATOM 776 O O . GLU A 1 96 ? 19.540 1.871 -10.759 1.00 95.62 96 GLU A O 1
ATOM 781 N N . ARG A 1 97 ? 17.349 2.320 -10.590 1.00 95.69 97 ARG A N 1
ATOM 782 C CA . ARG A 1 97 ? 16.970 1.676 -11.863 1.00 95.69 97 ARG A CA 1
ATOM 783 C C . ARG A 1 97 ? 16.420 2.677 -12.871 1.00 95.69 97 ARG A C 1
ATOM 785 O O . ARG A 1 97 ? 16.765 2.606 -14.049 1.00 95.69 97 ARG A O 1
ATOM 792 N N . GLY A 1 98 ? 15.600 3.613 -12.396 1.00 95.31 98 GLY A N 1
ATOM 793 C CA . GLY A 1 98 ? 14.991 4.680 -13.186 1.00 95.31 98 GLY A CA 1
ATOM 794 C C . GLY A 1 98 ? 15.876 5.910 -13.416 1.00 95.31 98 GLY A C 1
ATOM 795 O O . GLY A 1 98 ? 15.495 6.744 -14.233 1.00 95.31 98 GLY A O 1
ATOM 796 N N . ASP A 1 99 ? 17.035 6.012 -12.751 1.00 95.69 99 ASP A N 1
ATOM 797 C CA . ASP A 1 99 ? 17.947 7.175 -12.784 1.00 95.69 99 ASP A CA 1
ATOM 798 C C . ASP A 1 99 ? 17.298 8.496 -12.300 1.00 95.69 99 ASP A C 1
ATOM 800 O O . ASP A 1 99 ? 17.608 9.611 -12.735 1.00 95.69 99 ASP A O 1
ATOM 804 N N . GLY A 1 100 ? 16.356 8.367 -11.364 1.00 94.12 100 GLY A N 1
ATOM 805 C CA . GLY A 1 100 ? 15.597 9.475 -10.800 1.00 94.12 100 GLY A CA 1
ATOM 806 C C . GLY A 1 100 ? 14.433 9.931 -11.681 1.00 94.12 100 GLY A C 1
ATOM 807 O O . GLY A 1 100 ? 14.029 9.260 -12.632 1.00 94.12 100 GLY A O 1
ATOM 808 N N . LEU A 1 101 ? 13.868 11.085 -11.325 1.00 93.25 101 LEU A N 1
ATOM 809 C CA . LEU A 1 101 ? 12.729 11.685 -12.018 1.00 93.25 101 LEU A CA 1
ATOM 810 C C . LEU A 1 101 ? 13.188 12.625 -13.138 1.00 93.25 101 LEU A C 1
ATOM 812 O O . LEU A 1 101 ? 14.183 13.341 -13.008 1.00 93.25 101 LEU A O 1
ATOM 816 N N . ASP A 1 102 ? 12.430 12.627 -14.227 1.00 90.25 102 ASP A N 1
ATOM 817 C CA . ASP A 1 102 ? 12.501 13.594 -15.312 1.00 90.25 102 ASP A CA 1
ATOM 818 C C . ASP A 1 102 ? 11.507 14.741 -15.028 1.00 90.25 102 ASP A C 1
ATOM 820 O O . ASP A 1 102 ? 10.292 14.509 -14.988 1.00 90.25 102 ASP A O 1
ATOM 824 N N . PRO A 1 103 ? 11.991 15.983 -14.839 1.00 84.00 103 PRO A N 1
ATOM 825 C CA . PRO A 1 103 ? 11.142 17.123 -14.505 1.00 84.00 103 PRO A CA 1
ATOM 826 C C . PRO A 1 103 ? 10.237 17.580 -15.657 1.00 84.00 103 PRO A C 1
ATOM 828 O O . PRO A 1 103 ? 9.250 18.261 -15.401 1.00 84.00 103 PRO A O 1
ATOM 831 N N . LYS A 1 104 ? 10.551 17.231 -16.912 1.00 84.44 104 LYS A N 1
ATOM 832 C CA . LYS A 1 104 ? 9.746 17.586 -18.092 1.00 84.44 104 LYS A CA 1
ATOM 833 C C . LYS A 1 104 ? 8.703 16.523 -18.402 1.00 84.44 104 LYS A C 1
ATOM 835 O O . LYS A 1 104 ? 7.589 16.846 -18.796 1.00 84.44 104 LYS A O 1
ATOM 840 N N . ALA A 1 105 ? 9.080 15.255 -18.258 1.00 77.62 105 ALA A N 1
ATOM 841 C CA . ALA A 1 105 ? 8.226 14.127 -18.613 1.00 77.62 105 ALA A CA 1
ATOM 842 C C . ALA A 1 105 ? 7.323 13.650 -17.460 1.00 77.62 105 ALA A C 1
ATOM 844 O O . ALA A 1 105 ? 6.486 12.775 -17.678 1.00 77.62 105 ALA A O 1
ATOM 845 N N . HIS A 1 106 ? 7.494 14.193 -16.245 1.00 81.81 106 HIS A N 1
ATOM 846 C CA . HIS A 1 106 ? 6.755 13.805 -15.034 1.00 81.81 106 HIS A CA 1
ATOM 847 C C . HIS A 1 106 ? 6.775 12.286 -14.761 1.00 81.81 106 HIS A C 1
ATOM 849 O O . HIS A 1 106 ? 5.826 11.710 -14.233 1.00 81.81 106 HIS A O 1
ATOM 855 N N . THR A 1 107 ? 7.871 11.625 -15.132 1.00 90.31 107 THR A N 1
ATOM 856 C CA . THR A 1 107 ? 8.095 10.179 -14.984 1.00 90.31 107 THR A CA 1
ATOM 857 C C . THR A 1 107 ? 9.573 9.916 -14.686 1.00 90.31 107 THR A C 1
ATOM 859 O O . THR A 1 107 ? 10.351 10.855 -14.559 1.00 90.31 107 THR A O 1
ATOM 862 N N . VAL A 1 108 ? 9.991 8.660 -14.537 1.00 93.38 108 VAL A N 1
ATOM 863 C CA . VAL A 1 108 ? 11.411 8.311 -14.351 1.00 93.38 108 VAL A CA 1
ATOM 864 C C . VAL A 1 108 ? 12.225 8.559 -15.628 1.00 93.38 108 VAL A C 1
ATOM 866 O O . VAL A 1 108 ? 11.704 8.389 -16.729 1.00 93.38 108 VAL A O 1
ATOM 869 N N . LYS A 1 109 ? 13.517 8.888 -15.512 1.00 94.81 109 LYS A N 1
ATOM 870 C CA . LYS A 1 109 ? 14.378 9.136 -16.688 1.00 94.81 109 LYS A CA 1
ATOM 871 C C . LYS A 1 109 ? 14.574 7.891 -17.556 1.00 94.81 109 LYS A C 1
ATOM 873 O O . LYS A 1 109 ? 14.719 7.990 -18.773 1.00 94.81 109 LYS A O 1
ATOM 878 N N . ARG A 1 110 ? 14.575 6.702 -16.944 1.00 94.12 110 ARG A N 1
ATOM 879 C CA . ARG A 1 110 ? 14.750 5.406 -17.623 1.00 94.12 110 ARG A CA 1
ATOM 880 C C . ARG A 1 110 ? 13.534 4.492 -17.429 1.00 94.12 110 ARG A C 1
ATOM 882 O O . ARG A 1 110 ? 13.630 3.478 -16.740 1.00 94.12 110 ARG A O 1
ATOM 889 N N . PRO A 1 111 ? 12.390 4.794 -18.066 1.00 93.19 111 PRO A N 1
ATOM 890 C CA . PRO A 1 111 ? 11.140 4.078 -17.813 1.00 93.19 111 PRO A CA 1
ATOM 891 C C . PRO A 1 111 ? 11.151 2.625 -18.308 1.00 93.19 111 PRO A C 1
ATOM 893 O O . PRO A 1 111 ? 10.524 1.767 -17.697 1.00 93.19 111 PRO A O 1
ATOM 896 N N . LEU A 1 112 ? 11.908 2.335 -19.372 1.00 93.56 112 LEU A N 1
ATOM 897 C CA . LEU A 1 112 ? 12.045 0.994 -19.957 1.00 93.56 112 LEU A CA 1
ATOM 898 C C . LEU A 1 112 ? 13.213 0.176 -19.376 1.00 93.56 112 LEU A C 1
ATOM 900 O O . LEU A 1 112 ? 13.438 -0.953 -19.809 1.00 93.56 112 LEU A O 1
ATOM 904 N N . ALA A 1 113 ? 13.983 0.723 -18.426 1.00 94.19 113 ALA A N 1
ATOM 905 C CA . ALA A 1 113 ? 15.018 -0.055 -17.749 1.00 94.19 113 ALA A CA 1
ATOM 906 C C . ALA A 1 113 ? 14.380 -1.204 -16.960 1.00 94.19 113 ALA A C 1
ATOM 908 O O . ALA A 1 113 ? 13.252 -1.084 -16.496 1.00 94.19 113 ALA A O 1
ATOM 909 N N . SER A 1 114 ? 15.101 -2.312 -16.783 1.00 94.44 114 SER A N 1
ATOM 910 C CA . SER A 1 114 ? 14.605 -3.418 -15.958 1.00 94.44 114 SER A CA 1
ATOM 911 C C . SER A 1 114 ? 14.388 -2.954 -14.515 1.00 94.44 114 SER A C 1
ATOM 913 O O . SER A 1 114 ? 15.315 -2.407 -13.901 1.00 94.44 114 SER A O 1
ATOM 915 N N . SER A 1 115 ? 13.194 -3.238 -13.984 1.00 91.12 115 SER A N 1
ATOM 916 C CA . SER A 1 115 ? 12.756 -2.875 -12.631 1.00 91.12 115 SER A CA 1
ATOM 917 C C . SER A 1 115 ? 13.728 -3.338 -11.547 1.00 91.12 115 SER A C 1
ATOM 919 O O . SER A 1 115 ? 13.895 -2.631 -10.562 1.00 91.12 115 SER A O 1
ATOM 921 N N . GLY A 1 116 ? 14.434 -4.459 -11.754 1.00 82.25 116 GLY A N 1
ATOM 922 C CA . GLY A 1 116 ? 15.453 -4.969 -10.829 1.00 82.25 116 GLY A CA 1
ATOM 923 C C . GLY A 1 116 ? 14.934 -5.119 -9.391 1.00 82.25 116 GLY A C 1
ATOM 924 O O . GLY A 1 116 ? 13.736 -5.139 -9.168 1.00 82.25 116 GLY A O 1
ATOM 925 N N . LEU A 1 117 ? 15.819 -5.226 -8.394 1.00 87.38 117 LEU A N 1
ATOM 926 C CA . LEU A 1 117 ? 15.461 -5.231 -6.955 1.00 87.38 117 LEU A CA 1
ATOM 927 C C . LEU A 1 117 ? 14.748 -6.489 -6.424 1.00 87.38 117 LEU A C 1
ATOM 929 O O . LEU A 1 117 ? 13.863 -6.429 -5.570 1.00 87.38 117 LEU A O 1
ATOM 933 N N . ARG A 1 118 ? 15.163 -7.673 -6.891 1.00 90.06 118 ARG A N 1
ATOM 934 C CA . ARG A 1 118 ? 14.601 -8.955 -6.432 1.00 90.06 118 ARG A CA 1
ATOM 935 C C . ARG A 1 118 ? 14.632 -9.121 -4.908 1.00 90.06 118 ARG A C 1
ATOM 937 O O . ARG A 1 118 ? 13.640 -9.558 -4.339 1.00 90.06 118 ARG A O 1
ATOM 944 N N . LYS A 1 119 ? 15.739 -8.768 -4.245 1.00 91.81 119 LYS A N 1
ATOM 945 C CA . LYS A 1 119 ? 15.881 -8.930 -2.785 1.00 91.81 119 LYS A CA 1
ATOM 946 C C . LYS A 1 119 ? 14.899 -8.040 -2.019 1.00 91.81 119 LYS A C 1
ATOM 948 O O . LYS A 1 119 ? 14.277 -8.486 -1.056 1.00 91.81 119 LYS A O 1
ATOM 953 N N . GLU A 1 120 ? 14.744 -6.795 -2.453 1.00 93.44 120 GLU A N 1
ATOM 954 C CA . GLU A 1 120 ? 13.794 -5.831 -1.902 1.00 93.44 120 GLU A CA 1
ATOM 955 C C . GLU A 1 120 ? 12.356 -6.320 -2.069 1.00 93.44 120 GLU A C 1
ATOM 957 O O . GLU A 1 120 ? 11.594 -6.317 -1.103 1.00 93.44 120 GLU A O 1
ATOM 962 N N . VAL A 1 121 ? 12.004 -6.794 -3.267 1.00 91.50 121 VAL A N 1
ATOM 963 C CA . VAL A 1 121 ? 10.675 -7.346 -3.551 1.00 91.50 121 VAL A CA 1
ATOM 964 C C . VAL A 1 121 ? 10.417 -8.593 -2.705 1.00 91.50 121 VAL A C 1
ATOM 966 O O . VAL A 1 121 ? 9.373 -8.689 -2.072 1.00 91.50 121 VAL A O 1
ATOM 969 N N . GLU A 1 122 ? 11.371 -9.518 -2.595 1.00 91.44 122 GLU A N 1
ATOM 970 C CA . GLU A 1 122 ? 11.240 -10.705 -1.737 1.00 91.44 122 GLU A CA 1
ATOM 971 C C . GLU A 1 122 ? 11.032 -10.346 -0.256 1.00 91.44 122 GLU A C 1
ATOM 973 O O . GLU A 1 122 ? 10.258 -11.005 0.446 1.00 91.44 122 GLU A O 1
ATOM 978 N N . SER A 1 123 ? 11.695 -9.293 0.231 1.00 93.19 123 SER A N 1
ATOM 979 C CA . SER A 1 123 ? 11.462 -8.755 1.575 1.00 93.19 123 SER A CA 1
ATOM 980 C C . SER A 1 123 ? 10.054 -8.171 1.709 1.00 93.19 123 SER A C 1
ATOM 982 O O . SER A 1 123 ? 9.347 -8.466 2.676 1.00 93.19 123 SER A O 1
ATOM 984 N N . LEU A 1 124 ? 9.606 -7.404 0.712 1.00 94.50 124 LEU A N 1
ATOM 985 C CA . LEU A 1 124 ? 8.276 -6.807 0.692 1.00 94.50 124 LEU A CA 1
ATOM 986 C C . LEU A 1 124 ? 7.163 -7.864 0.673 1.00 94.50 124 LEU A C 1
ATOM 988 O O . LEU A 1 124 ? 6.186 -7.720 1.404 1.00 94.50 124 LEU A O 1
ATOM 992 N N . ILE A 1 125 ? 7.325 -8.959 -0.077 1.00 92.00 125 ILE A N 1
ATOM 993 C CA . ILE A 1 125 ? 6.355 -10.067 -0.095 1.00 92.00 125 ILE A CA 1
ATOM 994 C C . ILE A 1 125 ? 6.179 -10.652 1.308 1.00 92.00 125 ILE A C 1
ATOM 996 O O . ILE A 1 125 ? 5.056 -10.886 1.746 1.00 92.00 125 ILE A O 1
ATOM 1000 N N . LYS A 1 126 ? 7.275 -10.833 2.061 1.00 92.56 126 LYS A N 1
ATOM 1001 C CA . LYS A 1 126 ? 7.190 -11.296 3.456 1.00 92.56 126 LYS A CA 1
ATOM 1002 C C . LYS A 1 126 ? 6.372 -10.327 4.311 1.00 92.56 126 LYS A C 1
ATOM 1004 O O . LYS A 1 126 ? 5.566 -10.778 5.117 1.00 92.56 126 LYS A O 1
ATOM 1009 N N . LYS A 1 127 ? 6.549 -9.014 4.129 1.00 95.19 127 LYS A N 1
ATOM 1010 C CA . LYS A 1 127 ? 5.781 -7.990 4.855 1.00 95.19 127 LYS A CA 1
ATOM 1011 C C . LYS A 1 127 ? 4.302 -7.990 4.471 1.00 95.19 127 LYS A C 1
ATOM 1013 O O . LYS A 1 127 ? 3.466 -7.897 5.364 1.00 95.19 127 LYS A O 1
ATOM 1018 N N . LEU A 1 128 ? 3.980 -8.161 3.189 1.00 93.38 128 LEU A N 1
ATOM 1019 C CA . LEU A 1 128 ? 2.603 -8.332 2.715 1.00 93.38 128 LEU A CA 1
ATOM 1020 C C . LEU A 1 128 ? 1.949 -9.564 3.353 1.00 93.38 128 LEU A C 1
ATOM 1022 O O . LEU A 1 128 ? 0.876 -9.446 3.936 1.00 93.38 128 LEU A O 1
ATOM 1026 N N . ALA A 1 129 ? 2.620 -10.719 3.332 1.00 91.56 129 ALA A N 1
ATOM 1027 C CA . ALA A 1 129 ? 2.115 -11.941 3.958 1.00 91.56 129 ALA A CA 1
ATOM 1028 C C . ALA A 1 129 ? 1.914 -11.775 5.476 1.00 91.56 129 ALA A C 1
ATOM 1030 O O . ALA A 1 129 ? 0.879 -12.166 6.015 1.00 91.56 129 ALA A O 1
ATOM 1031 N N . SER A 1 130 ? 2.861 -11.137 6.176 1.00 93.44 130 SER A N 1
ATOM 1032 C CA . SER A 1 130 ? 2.711 -10.818 7.602 1.00 93.44 130 SER A CA 1
ATOM 1033 C C . SER A 1 130 ? 1.516 -9.905 7.872 1.00 93.44 130 SER A C 1
ATOM 1035 O O . SER A 1 130 ? 0.791 -10.140 8.833 1.00 93.44 130 SER A O 1
ATOM 1037 N N . TYR A 1 131 ? 1.283 -8.901 7.026 1.00 9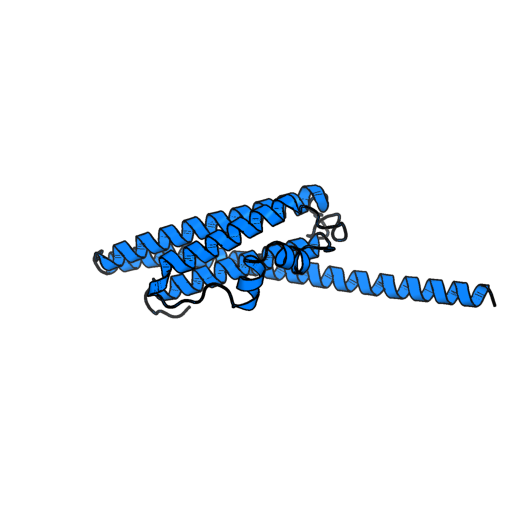4.50 131 TYR A N 1
ATOM 1038 C CA . TYR A 1 131 ? 0.137 -8.004 7.154 1.00 94.50 131 TYR A CA 1
ATOM 1039 C C . TYR A 1 131 ? -1.194 -8.734 6.937 1.00 94.50 131 TYR A C 1
ATOM 1041 O O . TYR A 1 131 ? -2.128 -8.539 7.708 1.00 94.50 131 TYR A O 1
ATOM 1049 N N . ILE A 1 132 ? -1.270 -9.636 5.953 1.00 91.19 132 ILE A N 1
ATOM 1050 C CA . ILE A 1 132 ? -2.443 -10.501 5.744 1.00 91.19 132 ILE A CA 1
ATOM 1051 C C . ILE A 1 132 ? -2.715 -11.342 6.990 1.00 91.19 132 ILE A C 1
ATOM 1053 O O . ILE A 1 132 ? -3.841 -11.369 7.484 1.00 91.19 132 ILE A O 1
ATOM 1057 N N . ASN A 1 133 ? -1.683 -11.987 7.534 1.00 91.88 133 ASN A N 1
ATOM 1058 C CA . ASN A 1 133 ? -1.813 -12.806 8.738 1.00 91.88 133 ASN A CA 1
ATOM 1059 C C . ASN A 1 133 ? -2.238 -11.970 9.952 1.00 91.88 133 ASN A C 1
ATOM 1061 O O . ASN A 1 133 ? -3.079 -12.412 10.733 1.00 91.88 133 ASN A O 1
ATOM 1065 N N . PHE A 1 134 ? -1.710 -10.750 10.087 1.00 94.31 134 PHE A N 1
ATOM 1066 C CA . PHE A 1 134 ? -2.157 -9.788 11.090 1.00 94.31 134 PHE A CA 1
ATOM 1067 C C . PHE A 1 134 ? -3.649 -9.479 10.937 1.00 94.31 134 PHE A C 1
ATOM 1069 O O . PHE A 1 134 ? -4.381 -9.593 11.917 1.00 94.31 134 PHE A O 1
ATOM 1076 N N . LEU A 1 135 ? -4.114 -9.147 9.727 1.00 92.50 135 LEU A N 1
ATOM 1077 C CA . LEU A 1 135 ? -5.524 -8.845 9.487 1.00 92.50 135 LEU A CA 1
ATOM 1078 C C . LEU A 1 135 ? -6.425 -10.030 9.852 1.00 92.50 135 LEU A C 1
ATOM 1080 O O . LEU A 1 135 ? -7.420 -9.846 10.549 1.00 92.50 135 LEU A O 1
ATOM 1084 N N . LYS A 1 136 ? -6.044 -11.245 9.438 1.00 90.06 136 LYS A N 1
ATOM 1085 C CA . LYS A 1 136 ? -6.778 -12.476 9.763 1.00 90.06 136 LYS A CA 1
ATOM 1086 C C . LYS A 1 136 ? -6.837 -12.735 11.261 1.00 90.06 136 LYS A C 1
ATOM 1088 O O . LYS A 1 136 ? -7.874 -13.149 11.754 1.00 90.06 136 LYS A O 1
ATOM 1093 N N . ALA A 1 137 ? -5.744 -12.516 11.984 1.00 92.50 137 ALA A N 1
ATOM 1094 C CA . ALA A 1 137 ? -5.695 -12.781 13.416 1.00 92.50 137 ALA A CA 1
ATOM 1095 C C . ALA A 1 137 ? -6.459 -11.722 14.227 1.00 92.50 137 ALA A C 1
ATOM 1097 O O . ALA A 1 137 ? -7.254 -12.069 15.100 1.00 92.50 137 ALA A O 1
ATOM 1098 N N . GLU A 1 138 ? -6.222 -10.443 13.931 1.00 92.81 138 GLU A N 1
ATOM 1099 C CA . GLU A 1 138 ? -6.729 -9.310 14.709 1.00 92.81 138 GLU A CA 1
ATOM 1100 C C . GLU A 1 138 ? -8.203 -9.002 14.432 1.00 92.81 138 GLU A C 1
ATOM 1102 O O . GLU A 1 138 ? -8.901 -8.505 15.315 1.00 92.81 138 GLU A O 1
ATOM 1107 N N . PHE A 1 139 ? -8.680 -9.274 13.213 1.00 92.31 139 PHE A N 1
ATOM 1108 C CA . PHE A 1 139 ? -10.022 -8.909 12.748 1.00 92.31 139 PHE A CA 1
ATOM 1109 C C . PHE A 1 139 ? -10.872 -10.114 12.333 1.00 92.31 139 PHE A C 1
ATOM 1111 O O . PHE A 1 139 ? -11.845 -9.952 11.597 1.00 92.31 139 PHE A O 1
ATOM 1118 N N . LYS A 1 140 ? -10.540 -11.321 12.821 1.00 90.88 140 LYS A N 1
ATOM 1119 C CA . LYS A 1 140 ? -11.314 -12.552 12.558 1.00 90.88 140 LYS A CA 1
ATOM 1120 C C . LYS A 1 140 ? -12.798 -12.436 12.914 1.00 90.88 140 LYS A C 1
ATOM 1122 O O . LYS A 1 140 ? -13.634 -13.047 12.267 1.00 90.88 140 LYS A O 1
ATOM 1127 N N . ASP A 1 141 ? -13.117 -11.662 13.946 1.00 90.94 141 ASP A N 1
ATOM 1128 C CA . ASP A 1 141 ? -14.471 -11.412 14.448 1.00 90.94 141 ASP A CA 1
ATOM 1129 C C . ASP A 1 141 ? -15.313 -10.542 13.507 1.00 90.94 141 ASP A C 1
ATOM 1131 O O . ASP A 1 141 ? -16.532 -10.522 13.628 1.00 90.94 141 ASP A O 1
ATOM 1135 N N . LEU A 1 142 ? -14.683 -9.827 12.570 1.00 88.81 142 LEU A N 1
ATOM 1136 C CA . LEU A 1 142 ? -15.373 -8.908 11.663 1.00 88.81 142 LEU A CA 1
ATOM 1137 C C . LEU A 1 142 ? -15.834 -9.568 10.354 1.00 88.81 142 LEU A C 1
ATOM 1139 O O . LEU A 1 142 ? -16.464 -8.887 9.537 1.00 88.81 142 LEU A O 1
ATOM 1143 N N . ASP A 1 143 ? -15.512 -10.853 10.159 1.00 84.69 143 ASP A N 1
ATOM 1144 C CA . ASP A 1 143 ? -15.817 -11.648 8.959 1.00 84.69 143 ASP A CA 1
ATOM 1145 C C . ASP A 1 143 ? -15.410 -10.934 7.655 1.00 84.69 143 ASP A C 1
ATOM 1147 O O . ASP A 1 143 ? -16.174 -10.771 6.703 1.00 84.69 143 ASP A O 1
ATOM 1151 N N . ILE A 1 144 ? -14.185 -10.399 7.651 1.00 82.56 144 ILE A N 1
ATOM 1152 C CA . ILE A 1 144 ? -13.599 -9.714 6.497 1.00 82.56 144 ILE A CA 1
ATOM 1153 C C . ILE A 1 144 ? -12.550 -10.634 5.897 1.00 82.56 144 ILE A C 1
ATOM 1155 O O . ILE A 1 144 ? -11.520 -10.874 6.522 1.00 82.56 144 ILE A O 1
ATOM 1159 N N . GLU A 1 145 ? -12.764 -11.085 4.664 1.00 81.94 145 GLU A N 1
ATOM 1160 C CA . GLU A 1 145 ? -11.731 -11.783 3.899 1.00 81.94 145 GLU A CA 1
ATOM 1161 C C . GLU A 1 145 ? -10.632 -10.779 3.490 1.00 81.94 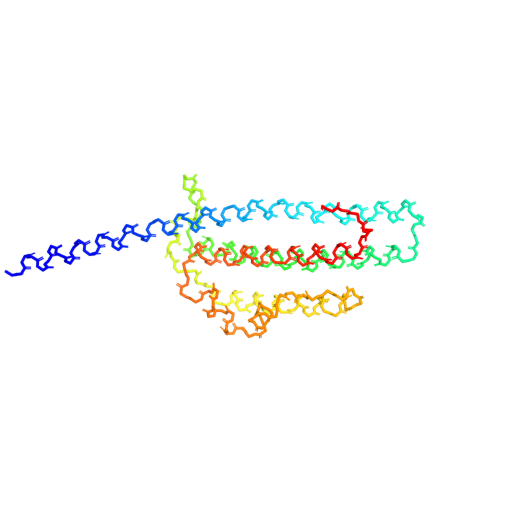145 GLU A C 1
ATOM 1163 O O . GLU A 1 145 ? -10.909 -9.832 2.733 1.00 81.94 145 GLU A O 1
ATOM 1168 N N . PRO A 1 146 ? -9.395 -10.909 4.011 1.00 68.25 146 PRO A N 1
ATOM 1169 C CA . PRO A 1 146 ? -8.294 -10.042 3.636 1.00 68.25 146 PRO A CA 1
ATOM 1170 C C . PRO A 1 146 ? -7.626 -10.607 2.381 1.00 68.25 146 PRO A C 1
ATOM 1172 O O . PRO A 1 146 ? -7.132 -11.727 2.386 1.00 68.25 146 PRO A O 1
ATOM 1175 N N . PHE A 1 147 ? -7.556 -9.785 1.337 1.00 71.81 147 PHE A N 1
ATOM 1176 C CA . PHE A 1 147 ? -7.157 -10.146 -0.032 1.00 71.81 147 PHE A CA 1
ATOM 1177 C C . PHE A 1 147 ? -8.172 -11.076 -0.721 1.00 71.81 147 PHE A C 1
ATOM 1179 O O . PHE A 1 147 ? -8.870 -11.845 -0.075 1.00 71.81 147 PHE A O 1
ATOM 1186 N N . ASP A 1 148 ? -8.379 -10.913 -2.034 1.00 76.31 148 ASP A N 1
ATOM 1187 C CA . ASP A 1 148 ? -9.101 -11.953 -2.777 1.00 76.31 148 ASP A CA 1
ATOM 1188 C C . ASP A 1 148 ? -8.232 -13.220 -2.801 1.00 76.31 148 ASP A C 1
ATOM 1190 O O . ASP A 1 148 ? -7.002 -13.127 -2.755 1.00 76.31 148 ASP A O 1
ATOM 1194 N N . LYS A 1 149 ? -8.859 -14.403 -2.847 1.00 71.50 149 LYS A N 1
ATOM 1195 C CA . LYS A 1 149 ? -8.155 -15.698 -2.743 1.00 71.50 149 LYS A CA 1
ATOM 1196 C C . LYS A 1 149 ? -6.999 -15.831 -3.732 1.00 71.50 149 LYS A C 1
ATOM 1198 O O . LYS A 1 149 ? -5.983 -16.442 -3.416 1.00 71.50 149 LYS A O 1
ATOM 1203 N N . THR A 1 150 ? -7.150 -15.239 -4.913 1.00 66.44 150 THR A N 1
ATOM 1204 C CA . THR A 1 150 ? -6.142 -15.238 -5.971 1.00 66.44 150 THR A CA 1
ATOM 1205 C C . THR A 1 150 ? -4.905 -14.436 -5.558 1.00 66.44 150 THR A C 1
ATOM 1207 O O . THR A 1 150 ? -3.799 -14.972 -5.551 1.00 66.44 150 THR A O 1
ATOM 1210 N N . ASN A 1 151 ? -5.076 -13.175 -5.152 1.00 71.06 151 ASN A N 1
ATOM 1211 C CA . ASN A 1 151 ? -3.981 -12.325 -4.684 1.00 71.06 151 ASN A CA 1
ATOM 1212 C C . ASN A 1 151 ? -3.354 -12.859 -3.396 1.00 71.06 151 ASN A C 1
ATOM 1214 O O . ASN A 1 151 ? -2.137 -12.792 -3.238 1.00 71.06 151 ASN A O 1
ATOM 1218 N N . GLU A 1 152 ? -4.162 -13.404 -2.487 1.00 72.81 152 GLU A N 1
ATOM 1219 C CA . GLU A 1 152 ? -3.651 -14.040 -1.280 1.00 72.81 152 GLU A CA 1
ATOM 1220 C C . GLU A 1 152 ? -2.764 -15.242 -1.621 1.00 72.81 152 GLU A C 1
ATOM 1222 O O . GLU A 1 152 ? -1.626 -15.305 -1.159 1.00 72.81 152 GLU A O 1
ATOM 1227 N N . GLY A 1 153 ? -3.249 -16.156 -2.469 1.00 68.75 153 GLY A N 1
ATOM 1228 C CA . GLY A 1 153 ? -2.498 -17.332 -2.903 1.00 68.75 153 GLY A CA 1
ATOM 1229 C C . GLY A 1 153 ? -1.149 -16.956 -3.510 1.00 68.75 153 GLY A C 1
ATOM 1230 O O . GLY A 1 153 ? -0.126 -17.528 -3.136 1.00 68.75 153 GLY A O 1
ATOM 1231 N N . TYR A 1 154 ? -1.123 -15.917 -4.349 1.00 78.25 154 TYR A N 1
ATOM 1232 C CA . TYR A 1 154 ? 0.130 -15.396 -4.884 1.00 78.25 154 TYR A CA 1
ATOM 1233 C C . TYR A 1 154 ? 1.030 -14.833 -3.787 1.00 78.25 154 TYR A C 1
ATOM 1235 O O . TYR A 1 154 ? 2.192 -15.198 -3.731 1.00 78.25 154 TYR A O 1
ATOM 1243 N N . ILE A 1 155 ? 0.534 -13.992 -2.876 1.00 79.50 155 ILE A N 1
ATOM 1244 C CA . ILE A 1 155 ? 1.370 -13.399 -1.815 1.00 79.50 155 ILE A CA 1
ATOM 1245 C C . ILE A 1 155 ? 1.978 -14.471 -0.891 1.00 79.50 155 ILE A C 1
ATOM 1247 O O . ILE A 1 155 ? 3.095 -14.290 -0.396 1.00 79.50 155 ILE A O 1
ATOM 1251 N N . GLN A 1 156 ? 1.282 -15.591 -0.677 1.00 80.19 156 GLN A N 1
ATOM 1252 C CA . GLN A 1 156 ? 1.803 -16.718 0.101 1.00 80.19 156 GLN A CA 1
ATOM 1253 C C . GLN A 1 156 ? 2.865 -17.525 -0.675 1.00 80.19 156 GLN A C 1
ATOM 1255 O O . GLN A 1 156 ? 3.840 -17.982 -0.070 1.00 80.19 156 GLN A O 1
ATOM 1260 N N . ASP A 1 157 ? 2.760 -17.627 -2.006 1.00 86.44 157 ASP A N 1
ATOM 1261 C CA . ASP A 1 157 ? 3.819 -18.159 -2.877 1.00 86.44 157 ASP A CA 1
ATOM 1262 C C . ASP A 1 157 ? 4.741 -17.044 -3.401 1.00 86.44 157 ASP A C 1
ATOM 1264 O O . ASP A 1 157 ? 4.573 -16.471 -4.480 1.00 86.44 157 ASP A O 1
ATOM 1268 N N . LYS A 1 158 ? 5.814 -16.788 -2.648 1.00 84.75 158 LYS A N 1
ATOM 1269 C CA . LYS A 1 158 ? 6.816 -15.756 -2.968 1.00 84.75 158 LYS A CA 1
ATOM 1270 C C .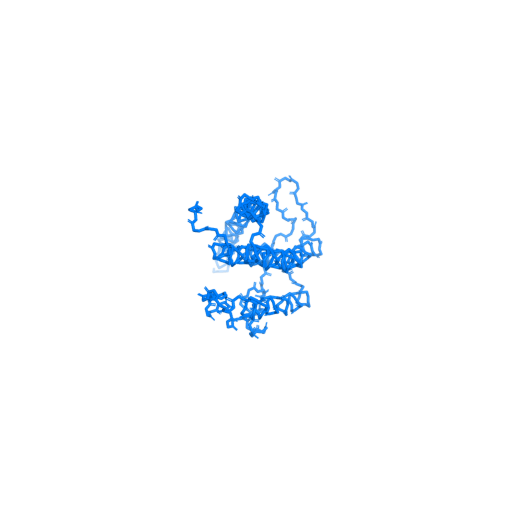 LYS A 1 158 ? 7.367 -15.848 -4.388 1.00 84.75 158 LYS A C 1
ATOM 1272 O O . LYS A 1 158 ? 7.648 -14.813 -4.995 1.00 84.75 158 LYS A O 1
ATOM 1277 N N . LYS A 1 159 ? 7.577 -17.065 -4.898 1.00 87.38 159 LYS A N 1
ATOM 1278 C CA . LYS A 1 159 ? 8.144 -17.262 -6.232 1.00 87.38 159 LYS A CA 1
ATOM 1279 C C . LYS A 1 159 ? 7.103 -16.899 -7.278 1.00 87.38 159 LYS A C 1
ATOM 1281 O O . LYS A 1 159 ? 7.415 -16.133 -8.185 1.00 87.38 159 LYS A O 1
ATOM 1286 N N . GLN A 1 160 ? 5.883 -17.408 -7.132 1.00 87.50 160 GLN A N 1
ATOM 1287 C CA . GLN A 1 160 ? 4.794 -17.114 -8.054 1.00 87.50 160 GLN A CA 1
ATOM 1288 C C . GLN A 1 160 ? 4.454 -15.619 -8.066 1.00 87.50 160 GLN A C 1
ATOM 1290 O O . GLN A 1 160 ? 4.318 -15.041 -9.140 1.00 87.50 160 GLN A O 1
ATOM 1295 N N . PHE A 1 161 ? 4.412 -14.961 -6.905 1.00 88.94 161 PHE A N 1
ATOM 1296 C CA . PHE A 1 161 ? 4.207 -13.515 -6.823 1.00 88.94 161 PHE A CA 1
ATOM 1297 C C . PHE A 1 161 ? 5.273 -12.733 -7.592 1.00 88.94 161 PHE A C 1
ATOM 1299 O O . PHE A 1 161 ? 4.953 -11.858 -8.395 1.00 88.94 161 PHE A O 1
ATOM 1306 N N . TYR A 1 162 ? 6.552 -13.044 -7.361 1.00 90.88 162 TYR A N 1
ATOM 1307 C CA . TYR A 1 162 ? 7.639 -12.382 -8.075 1.00 90.88 162 TYR A CA 1
ATOM 1308 C C . TYR A 1 162 ? 7.537 -12.624 -9.585 1.00 90.88 162 TYR A C 1
ATOM 1310 O O . TYR A 1 162 ? 7.652 -11.682 -10.371 1.00 90.88 162 TYR A O 1
ATOM 1318 N N . ASP A 1 163 ? 7.284 -13.874 -9.979 1.00 90.44 163 ASP A N 1
ATOM 1319 C CA . ASP A 1 163 ? 7.164 -14.282 -11.376 1.00 90.44 163 ASP A CA 1
ATOM 1320 C C . ASP A 1 163 ? 6.008 -13.556 -12.092 1.00 90.44 163 ASP A C 1
ATOM 1322 O O . ASP A 1 163 ? 6.172 -13.180 -13.248 1.00 90.44 163 ASP A O 1
ATOM 1326 N N . ILE A 1 164 ? 4.880 -13.311 -11.414 1.00 89.50 164 ILE A N 1
ATOM 1327 C CA . ILE A 1 164 ? 3.710 -12.623 -11.986 1.00 89.50 164 ILE A CA 1
ATOM 1328 C C . ILE A 1 164 ? 3.915 -11.105 -12.066 1.00 89.50 164 ILE A C 1
ATOM 1330 O O . ILE A 1 164 ? 3.612 -10.504 -13.094 1.00 89.50 164 ILE A O 1
ATOM 1334 N N . TYR A 1 165 ? 4.392 -10.469 -10.992 1.00 91.00 165 TYR A N 1
ATOM 1335 C CA . TYR A 1 165 ? 4.318 -9.006 -10.862 1.00 91.00 165 TYR A CA 1
ATOM 1336 C C . TYR A 1 165 ? 5.627 -8.262 -11.148 1.00 91.00 165 TYR A C 1
ATOM 1338 O O . TYR A 1 165 ? 5.593 -7.046 -11.358 1.00 91.00 165 TYR A O 1
ATOM 1346 N N . PHE A 1 166 ? 6.778 -8.945 -11.119 1.00 93.38 166 PHE A N 1
ATOM 1347 C CA . PHE A 1 166 ? 8.095 -8.289 -11.142 1.00 93.38 166 PHE A CA 1
ATOM 1348 C C . PHE A 1 166 ? 9.103 -8.913 -12.106 1.00 93.38 166 PHE A C 1
ATOM 1350 O O . PHE A 1 166 ? 10.041 -8.239 -12.539 1.00 93.38 166 PHE A O 1
ATOM 1357 N N . LYS A 1 167 ? 8.956 -10.188 -12.467 1.00 93.31 167 LYS A N 1
ATOM 1358 C CA . LYS A 1 167 ? 9.892 -10.834 -13.385 1.00 93.31 167 LYS A CA 1
ATOM 1359 C C . LYS A 1 167 ? 9.779 -10.236 -14.784 1.00 93.31 167 LYS A C 1
ATOM 1361 O O . LYS A 1 167 ? 8.730 -10.276 -15.412 1.00 93.31 167 LYS A O 1
ATOM 1366 N N . GLY A 1 168 ? 10.904 -9.733 -15.287 1.00 91.25 168 GLY A N 1
ATOM 1367 C CA . GLY A 1 168 ? 10.993 -9.183 -16.641 1.00 91.25 168 GLY A CA 1
ATOM 1368 C C . GLY A 1 168 ? 10.308 -7.827 -16.825 1.00 91.25 168 GLY A C 1
ATOM 1369 O O . GLY A 1 168 ? 10.281 -7.339 -17.950 1.00 91.25 168 GLY A O 1
ATOM 1370 N N . THR A 1 169 ? 9.801 -7.206 -15.756 1.00 94.50 169 THR A N 1
ATOM 1371 C CA . THR A 1 169 ? 9.147 -5.898 -15.850 1.00 94.50 169 THR A CA 1
ATOM 1372 C C . THR A 1 169 ? 10.157 -4.769 -16.023 1.00 94.50 169 THR A C 1
ATOM 1374 O O . THR A 1 169 ? 11.310 -4.840 -15.568 1.00 94.50 169 THR A O 1
ATOM 1377 N N . ASN A 1 170 ? 9.723 -3.695 -16.675 1.00 95.19 170 ASN A N 1
ATOM 1378 C CA . ASN A 1 170 ? 10.440 -2.426 -16.654 1.00 95.19 170 ASN A CA 1
ATOM 1379 C C . ASN A 1 170 ? 10.107 -1.598 -15.399 1.00 95.19 170 ASN A C 1
ATOM 1381 O O . ASN A 1 170 ? 9.214 -1.946 -14.629 1.00 95.19 170 ASN A O 1
ATOM 1385 N N . VAL A 1 171 ? 10.843 -0.508 -15.167 1.00 95.94 171 VAL A N 1
ATOM 1386 C CA . VAL A 1 171 ? 10.678 0.355 -13.986 1.00 95.94 171 VAL A CA 1
ATOM 1387 C C . VAL A 1 171 ? 9.239 0.844 -13.842 1.00 95.94 171 VAL A C 1
ATOM 1389 O O . VAL A 1 171 ? 8.691 0.761 -12.750 1.00 95.94 171 VAL A O 1
ATOM 1392 N N . VAL A 1 172 ? 8.595 1.315 -14.913 1.00 95.00 172 VAL A N 1
ATOM 1393 C CA . VAL A 1 172 ? 7.223 1.845 -14.812 1.00 95.00 172 VAL A CA 1
ATOM 1394 C C 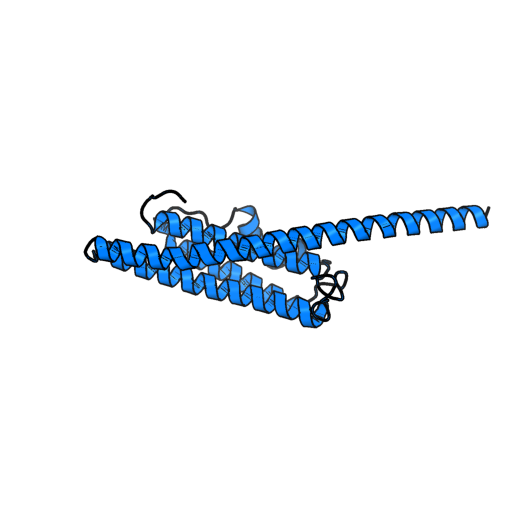. VAL A 1 172 ? 6.219 0.738 -14.493 1.00 95.00 172 VAL A C 1
ATOM 1396 O O . VAL A 1 172 ? 5.335 0.931 -13.659 1.00 95.00 172 VAL A O 1
ATOM 1399 N N . GLU A 1 173 ? 6.359 -0.435 -15.104 1.00 95.00 173 GLU A N 1
ATOM 1400 C CA . GLU A 1 173 ? 5.536 -1.610 -14.794 1.00 95.00 173 GLU A CA 1
ATOM 1401 C C . GLU A 1 173 ? 5.729 -2.065 -13.342 1.00 95.00 173 GLU A C 1
ATOM 1403 O O . GLU A 1 173 ? 4.753 -2.295 -12.632 1.00 95.00 173 GLU A O 1
ATOM 1408 N N . GLY A 1 174 ? 6.977 -2.126 -12.869 1.00 96.12 174 GLY A N 1
ATOM 1409 C CA . GLY A 1 174 ? 7.295 -2.456 -11.480 1.00 96.12 174 GLY A CA 1
ATOM 1410 C C . GLY A 1 174 ? 6.700 -1.454 -10.488 1.00 96.12 174 GLY A C 1
ATOM 1411 O O . GLY A 1 174 ? 6.114 -1.862 -9.484 1.00 96.12 174 GLY A O 1
ATOM 1412 N N . LEU A 1 175 ? 6.780 -0.153 -10.787 1.00 96.69 175 LEU A N 1
ATOM 1413 C CA . LEU A 1 175 ? 6.127 0.894 -9.999 1.00 96.69 175 LEU A CA 1
ATOM 1414 C C . LEU A 1 175 ? 4.608 0.714 -9.992 1.00 96.69 175 LEU A C 1
ATOM 1416 O O . LEU A 1 175 ? 4.014 0.729 -8.920 1.00 96.69 175 LEU A O 1
ATOM 1420 N N . THR A 1 176 ? 4.004 0.429 -11.146 1.00 95.88 176 THR A N 1
ATOM 1421 C CA . THR A 1 176 ? 2.559 0.174 -11.265 1.00 95.88 176 THR A CA 1
ATOM 1422 C C . THR A 1 176 ? 2.114 -0.988 -10.376 1.00 95.88 176 THR A C 1
ATOM 1424 O O . THR A 1 176 ? 1.116 -0.869 -9.662 1.00 95.88 176 THR A O 1
ATOM 1427 N N . SER A 1 177 ? 2.870 -2.091 -10.352 1.00 95.38 177 SER A N 1
ATOM 1428 C CA . SER A 1 177 ? 2.618 -3.217 -9.443 1.00 95.38 177 SER A CA 1
ATOM 1429 C C . SER A 1 177 ? 2.675 -2.783 -7.974 1.00 95.38 177 SER A C 1
ATOM 1431 O O . SER A 1 177 ? 1.778 -3.099 -7.195 1.00 95.38 177 SER A O 1
ATOM 1433 N N . LEU A 1 178 ? 3.692 -2.016 -7.570 1.00 96.56 178 LEU A N 1
ATOM 1434 C CA . LEU A 1 178 ? 3.825 -1.530 -6.188 1.00 96.56 178 LEU A CA 1
ATOM 1435 C C . LEU A 1 178 ? 2.666 -0.599 -5.794 1.00 96.56 178 LEU A C 1
ATOM 1437 O O . LEU A 1 178 ? 2.089 -0.749 -4.715 1.00 96.56 178 LEU A O 1
ATOM 1441 N N . THR A 1 179 ? 2.274 0.308 -6.682 1.00 96.62 179 THR A N 1
ATOM 1442 C CA . THR A 1 179 ? 1.152 1.242 -6.508 1.00 96.62 179 THR A CA 1
ATOM 1443 C C . THR A 1 179 ? -0.185 0.501 -6.432 1.00 96.62 179 THR A C 1
ATOM 1445 O O . THR A 1 179 ? -1.036 0.822 -5.598 1.00 96.62 179 THR A O 1
ATOM 1448 N N . HIS A 1 180 ? -0.353 -0.570 -7.213 1.00 93.44 180 HIS A N 1
ATOM 1449 C CA . HIS A 1 180 ? -1.481 -1.491 -7.078 1.00 93.44 180 HIS A CA 1
ATOM 1450 C C . HIS A 1 180 ? -1.560 -2.100 -5.675 1.00 93.44 180 HIS A C 1
ATOM 1452 O O . HIS A 1 180 ? -2.627 -2.069 -5.055 1.00 93.44 180 HIS A O 1
ATOM 1458 N N . PHE A 1 181 ? -0.446 -2.586 -5.124 1.00 93.38 181 PHE A N 1
ATOM 1459 C CA . PHE A 1 181 ? -0.439 -3.147 -3.772 1.00 93.38 181 PHE A CA 1
ATOM 1460 C C . PHE A 1 181 ? -0.685 -2.095 -2.685 1.00 93.38 181 PHE A C 1
ATOM 1462 O O . PHE A 1 181 ? -1.413 -2.390 -1.738 1.00 93.38 181 PHE A O 1
ATOM 1469 N N . GLN A 1 182 ? -0.193 -0.857 -2.833 1.00 96.00 182 GLN A N 1
ATOM 1470 C CA . GLN A 1 182 ? -0.575 0.245 -1.933 1.00 96.00 182 GLN A CA 1
ATOM 1471 C C . GLN A 1 182 ? -2.096 0.460 -1.939 1.00 96.00 182 GLN A C 1
ATOM 1473 O O . GLN A 1 182 ? -2.702 0.625 -0.879 1.00 96.00 182 GLN A O 1
ATOM 1478 N N . SER A 1 183 ? -2.724 0.400 -3.118 1.00 93.44 183 SER A N 1
ATOM 1479 C CA . SER A 1 183 ? -4.177 0.556 -3.255 1.00 93.44 183 SER A CA 1
ATOM 1480 C C . SER A 1 183 ? -4.921 -0.580 -2.567 1.00 93.44 183 SER A C 1
ATOM 1482 O O . SER A 1 183 ? -5.835 -0.329 -1.785 1.00 93.44 183 SER A O 1
ATOM 1484 N N . LYS A 1 184 ? -4.493 -1.829 -2.779 1.00 91.19 184 LYS A N 1
ATOM 1485 C CA . LYS A 1 184 ? -5.089 -2.998 -2.120 1.00 91.19 184 LYS A CA 1
ATOM 1486 C C . LYS A 1 184 ? -4.989 -2.908 -0.600 1.00 91.19 184 LYS A C 1
ATOM 1488 O O . LYS A 1 184 ? -5.989 -3.127 0.075 1.00 91.19 184 LYS A O 1
ATOM 1493 N N . VAL A 1 185 ? -3.832 -2.529 -0.061 1.00 94.00 185 VAL A N 1
ATOM 1494 C CA . VAL A 1 185 ? -3.641 -2.341 1.387 1.00 94.00 185 VAL A CA 1
ATOM 1495 C C . VAL A 1 185 ? -4.637 -1.318 1.947 1.00 94.00 185 VAL A C 1
ATOM 1497 O O . VAL A 1 185 ? -5.345 -1.624 2.904 1.00 94.00 185 VAL A O 1
ATOM 1500 N N . LEU A 1 186 ? -4.772 -0.149 1.312 1.00 93.69 186 LEU A N 1
ATOM 1501 C CA . LEU A 1 186 ? -5.736 0.878 1.733 1.00 93.69 186 LEU A CA 1
ATOM 1502 C C . LEU A 1 186 ? -7.195 0.426 1.580 1.00 93.69 186 LEU A C 1
ATOM 1504 O O . LEU A 1 186 ? -8.029 0.745 2.424 1.00 93.69 186 LEU A O 1
ATOM 1508 N N . GLN A 1 187 ? -7.519 -0.346 0.539 1.00 90.62 187 GLN A N 1
ATOM 1509 C CA . GLN A 1 187 ? -8.855 -0.926 0.372 1.00 90.62 187 GLN A CA 1
ATOM 1510 C C . GLN A 1 187 ? -9.202 -1.880 1.522 1.00 90.62 187 GLN A C 1
ATOM 1512 O O . GLN A 1 187 ? -10.331 -1.853 2.016 1.00 90.62 187 GLN A O 1
ATOM 1517 N N . TYR A 1 188 ? -8.258 -2.710 1.977 1.00 89.75 188 TYR A N 1
ATOM 1518 C CA . TYR A 1 188 ? -8.484 -3.597 3.125 1.00 89.75 188 TYR A CA 1
ATOM 1519 C C . TYR A 1 188 ? -8.596 -2.837 4.433 1.00 89.75 188 TYR A C 1
ATOM 1521 O O . TYR A 1 188 ? -9.512 -3.109 5.210 1.00 89.75 188 TYR A O 1
ATOM 1529 N N . GLU A 1 189 ? -7.744 -1.837 4.639 1.00 92.62 189 GLU A N 1
ATOM 1530 C CA . GLU A 1 189 ? -7.873 -0.931 5.772 1.00 92.62 189 GLU A CA 1
ATOM 1531 C C . GLU A 1 189 ? -9.272 -0.302 5.809 1.00 92.62 189 GLU A C 1
ATOM 1533 O O . GLU A 1 189 ? -9.932 -0.323 6.843 1.00 92.62 189 GLU A O 1
ATOM 1538 N N . GLN A 1 190 ? -9.777 0.166 4.665 1.00 91.12 190 GLN A N 1
ATOM 1539 C CA . GLN A 1 190 ? -11.112 0.746 4.564 1.00 91.12 190 GLN A CA 1
ATOM 1540 C C . GLN A 1 190 ? -12.224 -0.273 4.866 1.00 91.12 190 GLN A C 1
ATOM 1542 O O . GLN A 1 190 ? -13.215 0.077 5.508 1.00 91.12 190 GLN A O 1
ATOM 1547 N N . LYS A 1 191 ? -12.087 -1.533 4.433 1.00 89.88 191 LYS A N 1
ATOM 1548 C CA . LYS A 1 191 ? -13.048 -2.602 4.765 1.00 89.88 191 LYS A CA 1
ATOM 1549 C C . LYS A 1 191 ? -13.121 -2.836 6.274 1.00 89.88 191 LYS A C 1
ATOM 1551 O O . LYS A 1 191 ? -14.220 -2.894 6.820 1.00 89.88 191 LYS A O 1
ATOM 1556 N N . VAL A 1 192 ? -11.973 -2.909 6.947 1.00 91.44 192 VAL A N 1
ATOM 1557 C CA . VAL A 1 192 ? -11.902 -3.044 8.412 1.00 91.44 192 VAL A CA 1
ATOM 1558 C C . VAL A 1 192 ? -12.448 -1.791 9.093 1.00 91.44 192 VAL A C 1
ATOM 1560 O O . VAL A 1 192 ? -13.270 -1.882 10.002 1.00 91.44 192 VAL A O 1
ATOM 1563 N N . ALA A 1 193 ? -12.082 -0.611 8.598 1.00 90.31 193 ALA A N 1
ATOM 1564 C CA . ALA A 1 193 ? -12.550 0.670 9.106 1.00 90.31 193 ALA A CA 1
ATOM 1565 C C . ALA A 1 193 ? -14.078 0.804 9.083 1.00 90.31 193 ALA A C 1
ATOM 1567 O O . ALA A 1 193 ? -14.665 1.305 10.042 1.00 90.31 193 ALA A O 1
ATOM 1568 N N . LYS A 1 194 ? -14.731 0.320 8.018 1.00 89.06 194 LYS A N 1
ATOM 1569 C CA . LYS A 1 194 ? -16.198 0.284 7.894 1.00 89.06 194 LYS A CA 1
ATOM 1570 C C . LYS A 1 194 ? -16.869 -0.608 8.942 1.00 89.06 194 LYS A C 1
ATOM 1572 O O . LYS A 1 194 ? -18.012 -0.349 9.291 1.00 89.06 194 LYS A O 1
ATOM 1577 N N . LYS A 1 195 ? -16.182 -1.644 9.429 1.00 89.50 195 LYS A N 1
ATOM 1578 C CA . LYS A 1 195 ? -16.686 -2.551 10.473 1.00 89.50 195 LYS A CA 1
ATOM 1579 C C . LYS A 1 195 ? -16.382 -2.050 11.891 1.00 89.50 195 LYS A C 1
ATOM 1581 O O . LYS A 1 195 ? -17.131 -2.354 12.809 1.00 89.50 195 LYS A O 1
ATOM 1586 N N . LEU A 1 196 ? -15.298 -1.289 12.071 1.00 87.94 196 LEU A N 1
ATOM 1587 C CA . LEU A 1 196 ? -14.905 -0.707 13.363 1.00 87.94 196 LEU A CA 1
ATOM 1588 C C . LEU A 1 196 ? -15.579 0.646 13.664 1.00 87.94 196 LEU A C 1
ATOM 1590 O O . LEU A 1 196 ? -15.725 1.004 14.830 1.00 87.94 196 LEU A O 1
ATOM 1594 N N . GLY A 1 197 ? -15.945 1.423 12.642 1.00 77.81 197 GLY A N 1
ATOM 1595 C CA . GLY A 1 197 ? -16.739 2.649 12.786 1.00 77.81 197 GLY A CA 1
ATOM 1596 C C . GLY A 1 197 ? -18.246 2.374 12.814 1.00 77.81 197 GLY A C 1
ATOM 1597 O O . GLY A 1 197 ? -18.663 1.243 12.568 1.00 77.81 197 GLY A O 1
ATOM 1598 N N . PRO A 1 198 ? -19.092 3.381 13.091 1.00 61.53 198 PRO A N 1
ATOM 1599 C CA . PRO A 1 198 ? -20.522 3.244 12.854 1.00 61.53 198 PRO A CA 1
ATOM 1600 C C . PRO A 1 198 ? -20.765 2.974 11.367 1.00 61.53 198 PRO A C 1
ATOM 1602 O O . PRO A 1 198 ? -20.031 3.455 10.497 1.00 61.53 198 PRO A O 1
ATOM 1605 N N . ILE A 1 199 ? -21.826 2.225 11.078 1.00 43.78 199 ILE A N 1
ATOM 1606 C CA . ILE A 1 199 ? -22.341 2.029 9.724 1.00 43.78 199 ILE A CA 1
ATOM 1607 C C . ILE A 1 199 ? -22.874 3.389 9.250 1.00 43.78 199 ILE A C 1
ATOM 1609 O O . ILE A 1 199 ? -24.024 3.743 9.483 1.00 43.78 199 ILE A O 1
ATOM 1613 N N . GLY A 1 200 ? -22.001 4.200 8.664 1.00 37.69 200 GLY A N 1
ATOM 1614 C CA . GLY A 1 200 ? -22.306 5.531 8.161 1.00 37.69 200 GLY A CA 1
ATOM 1615 C C . GLY A 1 200 ? -21.587 5.723 6.840 1.00 37.69 200 GLY A C 1
ATOM 1616 O O . GLY A 1 200 ? -20.360 5.774 6.809 1.00 37.69 200 GLY A O 1
ATOM 1617 N N . ASN A 1 201 ? -22.380 5.735 5.772 1.00 35.69 201 ASN A N 1
ATOM 1618 C CA . ASN A 1 201 ? -21.998 5.767 4.363 1.00 35.69 201 ASN A CA 1
ATOM 1619 C C . ASN A 1 201 ? -20.731 6.596 4.080 1.00 35.69 201 ASN A C 1
ATOM 1621 O O . ASN A 1 201 ? -20.680 7.792 4.369 1.00 35.69 201 ASN A O 1
ATOM 1625 N N . TYR A 1 202 ? -19.733 5.921 3.504 1.00 38.12 202 TYR A N 1
ATOM 1626 C CA . TYR A 1 202 ? -18.712 6.555 2.668 1.00 38.12 202 TYR A CA 1
ATOM 1627 C C . TYR A 1 202 ? -19.292 6.776 1.280 1.00 38.12 202 TYR A C 1
ATOM 1629 O O . TYR A 1 202 ? -19.950 5.821 0.802 1.00 38.12 202 TYR A O 1
#